Protein 5X5V (pdb70)

B-factor: mean 24.98, std 11.86, range [9.06, 90.24]

Nearest PDB structures (foldseek):
  5x5v-assembly1_A  TM=1.004E+00  e=3.092E-53  Suid alphaherpesvirus 1
  6ls9-assembly2_B  TM=9.354E-01  e=8.761E-29  bovine alphaherpesvirus 1
  6ls9-assembly1_A  TM=9.301E-01  e=1.111E-28  bovine alphaherpesvirus 1
  6ls9-assembly3_C  TM=9.278E-01  e=1.268E-27  bovine alphaherpesvirus 1
  6lsa-assembly2_C  TM=9.211E-01  e=4.415E-27  bovine alphaherpesvirus 1

Secondary structure (DSSP, 8-state):
--PPPPP---EEES-SS-SBPPPS-SS--EEEEPPPPSSTTSEEEE-----THHHHHHHHHTT-S-EEEEEEEEEEETTEEEEEEEEEEEEE-TTSSTT-EEEEEPPEE-HHHHTTEEE-TTSSSEEEES--GGG-EEEEEEEEETTEEEEEEEEE---TT---TT---HHHHHHTT--EE-HHHHHH--BHHHH-EE---HHHHHHHHHHHHHHTT----S--PPPBSSPSS---

Structure (mmCIF, N/CA/C/O backbone):
data_5X5V
#
_entry.id   5X5V
#
_cell.length_a   79.398
_cell.length_b   60.975
_cell.length_c   60.681
_cell.angle_alpha   90.00
_cell.angle_beta   111.22
_cell.angle_gamma   90.00
#
_symmetry.space_group_name_H-M   'C 1 2 1'
#
loop_
_entity.id
_entity.type
_entity.pdbx_description
1 polymer GD
2 water water
#
loop_
_atom_site.group_PDB
_atom_site.id
_atom_site.type_symbol
_atom_site.label_atom_id
_atom_site.label_alt_id
_atom_site.label_comp_id
_atom_site.label_asym_id
_atom_site.label_entity_id
_atom_site.label_seq_id
_atom_site.pdbx_PDB_ins_code
_atom_site.Cartn_x
_atom_site.Cartn_y
_atom_site.Cartn_z
_atom_site.occupancy
_atom_site.B_iso_or_equiv
_atom_site.auth_seq_id
_atom_site.auth_comp_id
_atom_site.auth_asym_id
_atom_site.auth_atom_id
_atom_site.pdbx_PDB_model_num
ATOM 1 N N . PRO A 1 26 ? 6.281 -47.192 82.158 1.00 56.74 26 PRO A N 1
ATOM 2 C CA . PRO A 1 26 ? 5.668 -48.503 82.385 1.00 52.85 26 PRO A CA 1
ATOM 3 C C . PRO A 1 26 ? 4.551 -48.417 83.414 1.00 51.41 26 PRO A C 1
ATOM 4 O O . PRO A 1 26 ? 4.252 -47.324 83.897 1.00 49.83 26 PRO A O 1
ATOM 8 N N . THR A 1 27 ? 3.946 -49.554 83.744 1.00 51.37 27 THR A N 1
ATOM 9 C CA . THR A 1 27 ? 2.888 -49.583 84.745 1.00 51.21 27 THR A CA 1
ATOM 10 C C . THR A 1 27 ? 3.103 -50.734 85.725 1.00 50.80 27 THR A C 1
ATOM 11 O O . THR A 1 27 ? 3.719 -51.745 85.384 1.00 49.04 27 THR A O 1
ATOM 15 N N . PHE A 1 28 ? 2.624 -50.562 86.952 1.00 47.99 28 PHE A N 1
ATOM 16 C CA . PHE A 1 28 ? 2.626 -51.650 87.923 1.00 47.50 28 PHE A CA 1
ATOM 17 C C . PHE A 1 28 ? 1.562 -52.674 87.539 1.00 48.05 28 PHE A C 1
ATOM 18 O O . PHE A 1 28 ? 0.594 -52.340 86.855 1.00 43.18 28 PHE A O 1
ATOM 26 N N . PRO A 1 29 ? 1.744 -53.933 87.964 1.00 53.07 29 PRO A N 1
ATOM 27 C CA . PRO A 1 29 ? 0.704 -54.936 87.717 1.00 48.59 29 PRO A CA 1
ATOM 28 C C . PRO A 1 29 ? -0.584 -54.607 88.465 1.00 45.00 29 PRO A C 1
ATOM 29 O O . PRO A 1 29 ? -0.521 -54.171 89.614 1.00 47.21 29 PRO A O 1
ATOM 33 N N . PRO A 1 30 ? -1.741 -54.817 87.818 1.00 39.25 30 PRO A N 1
ATOM 34 C CA . PRO A 1 30 ? -3.049 -54.538 88.419 1.00 38.50 30 PRO A CA 1
ATOM 35 C C . PRO A 1 30 ? -3.330 -55.464 89.601 1.00 41.56 30 PRO A C 1
ATOM 36 O O . PRO A 1 30 ? -2.666 -56.498 89.729 1.00 39.52 30 PRO A O 1
ATOM 40 N N . PRO A 1 31 ? -4.293 -55.096 90.462 1.00 32.65 31 PRO A N 1
ATOM 41 C CA . PRO A 1 31 ? -4.633 -55.915 91.630 1.00 29.87 31 PRO A CA 1
ATOM 42 C C . PRO A 1 31 ? -5.194 -57.288 91.268 1.00 29.90 31 PRO A C 1
ATOM 43 O O . PRO A 1 31 ? -5.948 -57.435 90.305 1.00 30.55 31 PRO A O 1
ATOM 47 N N . ALA A 1 32 ? -4.810 -58.288 92.052 1.00 23.90 32 ALA A N 1
ATOM 48 C CA . ALA A 1 32 ? -5.295 -59.646 91.871 1.00 21.05 32 ALA A CA 1
ATOM 49 C C . ALA A 1 32 ? -6.732 -59.778 92.349 1.00 25.56 32 ALA A C 1
ATOM 50 O O . ALA A 1 32 ? -7.195 -58.994 93.166 1.00 24.82 32 ALA A O 1
ATOM 52 N N . TYR A 1 33 ? -7.425 -60.786 91.834 1.00 26.93 33 TYR A N 1
ATOM 53 C CA . TYR A 1 33 ? -8.780 -61.110 92.256 1.00 24.77 33 TYR A CA 1
ATOM 54 C C . TYR A 1 33 ? -8.858 -62.622 92.351 1.00 23.18 33 TYR A C 1
ATOM 55 O O . TYR A 1 33 ? -8.237 -63.318 91.554 1.00 24.08 33 TYR A O 1
ATOM 64 N N . PRO A 1 34 ? -9.575 -63.141 93.353 1.00 24.98 34 PRO A N 1
ATOM 65 C CA . PRO A 1 34 ? -9.647 -64.597 93.482 1.00 23.90 34 PRO A CA 1
ATOM 66 C C . PRO A 1 34 ? -10.444 -65.226 92.336 1.00 23.00 34 PRO A C 1
ATOM 67 O O . PRO A 1 34 ? -11.424 -64.652 91.852 1.00 23.40 34 PRO A O 1
ATOM 71 N N . TYR A 1 35 ? -9.995 -66.385 91.874 1.00 19.24 35 TYR A N 1
ATOM 72 C CA . TYR A 1 35 ? -10.798 -67.184 90.959 1.00 17.19 35 TYR A CA 1
ATOM 73 C C . TYR A 1 35 ? -10.581 -68.663 91.222 1.00 16.24 35 TYR A C 1
ATOM 74 O O . TYR A 1 35 ? -9.589 -69.072 91.831 1.00 18.19 35 TYR A O 1
ATOM 83 N N . THR A 1 36 ? -11.532 -69.460 90.743 1.00 16.19 36 THR A N 1
ATOM 84 C CA . THR A 1 36 ? -11.439 -70.908 90.797 1.00 16.52 36 THR A CA 1
ATOM 85 C C . THR A 1 36 ? -10.934 -71.436 89.467 1.00 14.79 36 THR A C 1
ATOM 86 O O . THR A 1 36 ? -11.545 -71.180 88.420 1.00 15.80 36 THR A O 1
ATOM 90 N N . GLU A 1 37 ? -9.815 -72.151 89.506 1.00 15.12 37 GLU A N 1
ATOM 91 C CA . GLU A 1 37 ? -9.239 -72.765 88.314 1.00 15.57 37 GLU A CA 1
ATOM 92 C C . GLU A 1 37 ? -9.637 -74.230 88.256 1.00 16.16 37 GLU A C 1
ATOM 93 O O . GLU A 1 37 ? -9.507 -74.958 89.238 1.00 18.56 37 GLU A O 1
ATOM 99 N N . SER A 1 38 ? -10.117 -74.667 87.100 1.00 14.69 38 SER A N 1
ATOM 100 C CA . SER A 1 38 ? -10.499 -76.062 86.916 1.00 16.40 38 SER A CA 1
ATOM 101 C C . SER A 1 38 ? -9.876 -76.580 85.633 1.00 16.67 38 SER A C 1
ATOM 102 O O . SER A 1 38 ? -9.356 -75.799 84.843 1.00 14.77 38 SER A O 1
ATOM 105 N N . TRP A 1 39 ? -9.933 -77.890 85.410 1.00 15.17 39 TRP A N 1
ATOM 106 C CA . TRP A 1 39 ? -9.504 -78.437 84.126 1.00 15.02 39 TRP A CA 1
ATOM 107 C C . TRP A 1 39 ? -10.528 -78.128 83.053 1.00 16.01 39 TRP A C 1
ATOM 108 O O . TRP A 1 39 ? -10.179 -77.855 81.898 1.00 18.10 39 TRP A O 1
ATOM 119 N N . GLN A 1 40 ? -11.805 -78.202 83.419 1.00 17.98 40 GLN A N 1
ATOM 120 C CA . GLN A 1 40 ? -12.877 -77.971 82.453 1.00 14.98 40 GLN A CA 1
ATOM 121 C C . GLN A 1 40 ? -14.042 -77.230 83.090 1.00 15.37 40 GLN A C 1
ATOM 122 O O . GLN A 1 40 ? -14.220 -77.196 84.317 1.00 18.35 40 GLN A O 1
ATOM 128 N N . LEU A 1 41 ? -14.851 -76.629 82.230 1.00 16.34 41 LEU A N 1
ATOM 129 C CA . LEU A 1 41 ? -16.103 -76.029 82.656 1.00 17.59 41 LEU A CA 1
ATOM 130 C C . LEU A 1 41 ? -17.231 -76.708 81.867 1.00 22.23 41 LEU A C 1
ATOM 131 O O . LEU A 1 41 ? -17.437 -77.911 82.020 1.00 24.24 41 LEU A O 1
ATOM 136 N N . THR A 1 42 ? -17.936 -75.986 81.004 1.00 17.21 42 THR A N 1
ATOM 137 C CA . THR A 1 42 ? -19.087 -76.606 80.346 1.00 20.93 42 THR A CA 1
ATOM 138 C C . THR A 1 42 ? -18.718 -77.404 79.094 1.00 21.29 42 THR A C 1
ATOM 139 O O . THR A 1 42 ? -19.424 -78.353 78.742 1.00 24.36 42 THR A O 1
ATOM 143 N N . LEU A 1 43 ? -17.629 -77.041 78.419 1.00 18.75 43 LEU A N 1
ATOM 144 C CA . LEU A 1 43 ? -17.275 -77.719 77.172 1.00 18.75 43 LEU A CA 1
ATOM 145 C C . LEU A 1 43 ? -16.227 -78.810 77.380 1.00 21.57 43 LEU A C 1
ATOM 146 O O . LEU A 1 43 ? -15.189 -78.572 77.999 1.00 21.18 43 LEU A O 1
ATOM 151 N N . THR A 1 44 ? -16.503 -80.002 76.850 1.00 18.88 44 THR A N 1
ATOM 152 C CA . THR A 1 44 ? -15.533 -81.095 76.875 1.00 19.39 44 THR A CA 1
ATOM 153 C C . THR A 1 44 ? -14.982 -81.347 75.477 1.00 18.41 44 THR A C 1
ATOM 154 O O . THR A 1 44 ? -14.022 -82.091 75.310 1.00 19.73 44 THR A O 1
ATOM 158 N N . THR A 1 45 ? -15.592 -80.725 74.474 1.00 18.67 45 THR A N 1
ATOM 159 C CA . THR A 1 45 ? -15.138 -80.890 73.100 1.00 19.56 45 THR A CA 1
ATOM 160 C C . THR A 1 45 ? -14.771 -79.534 72.500 1.00 18.73 45 THR A C 1
ATOM 161 O O . THR A 1 45 ? -15.309 -78.500 72.900 1.00 19.81 45 THR A O 1
ATOM 165 N N . VAL A 1 46 ? -13.835 -79.537 71.557 1.00 18.60 46 VAL A N 1
ATOM 166 C CA . VAL A 1 46 ? -13.361 -78.289 70.977 1.00 20.21 46 VAL A CA 1
ATOM 167 C C . VAL A 1 46 ? -14.406 -77.721 70.024 1.00 19.18 46 VAL A C 1
ATOM 168 O O . VAL A 1 46 ? -14.865 -78.425 69.123 1.00 19.00 46 VAL A O 1
ATOM 172 N N . PRO A 1 47 ? -14.787 -76.446 70.205 1.00 17.74 47 PRO A N 1
ATOM 173 C CA . PRO A 1 47 ? -15.751 -75.817 69.291 1.00 18.84 47 PRO A CA 1
ATOM 174 C C . PRO A 1 47 ? -15.258 -75.813 67.849 1.00 20.30 47 PRO A C 1
ATOM 175 O O . PRO A 1 47 ? -14.059 -75.647 67.605 1.00 20.22 47 PRO A O 1
ATOM 179 N N . SER A 1 48 ? -16.165 -75.987 66.894 1.00 19.85 48 SER A N 1
ATOM 180 C CA . SER A 1 48 ? -15.761 -75.945 65.500 1.00 18.53 48 SER A CA 1
ATOM 181 C C . SER A 1 48 ? -15.285 -74.548 65.099 1.00 18.11 48 SER A C 1
ATOM 182 O O . SER A 1 48 ? -15.918 -73.549 65.459 1.00 20.44 48 SER A O 1
ATOM 185 N N . PRO A 1 49 ? -14.168 -74.469 64.360 1.00 18.71 49 PRO A N 1
ATOM 186 C CA . PRO A 1 49 ? -13.691 -73.193 63.824 1.00 18.82 49 PRO A CA 1
ATOM 187 C C . PRO A 1 49 ? -14.381 -72.842 62.506 1.00 19.59 49 PRO A C 1
ATOM 188 O O . PRO A 1 49 ? -14.102 -71.804 61.911 1.00 21.28 49 PRO A O 1
ATOM 192 N N . PHE A 1 50 ? -15.278 -73.715 62.061 1.00 22.62 50 PHE A N 1
ATOM 193 C CA . PHE A 1 50 ? -15.912 -73.547 60.756 1.00 24.00 50 PHE A CA 1
ATOM 194 C C . PHE A 1 50 ? -17.377 -73.132 60.877 1.00 29.87 50 PHE A C 1
ATOM 195 O O . PHE A 1 50 ? -18.209 -73.519 60.061 1.00 35.34 50 PHE A O 1
ATOM 203 N N . VAL A 1 51 ? -17.682 -72.330 61.889 1.00 30.77 51 VAL A N 1
ATOM 204 C CA . VAL A 1 51 ? -19.064 -71.984 62.201 1.00 32.02 51 VAL A CA 1
ATOM 205 C C . VAL A 1 51 ? -19.519 -70.739 61.427 1.00 36.38 51 VAL A C 1
ATOM 206 O O . VAL A 1 51 ? -20.714 -70.449 61.346 1.00 44.11 51 VAL A O 1
ATOM 210 N N . GLY A 1 52 ? -18.569 -70.021 60.835 1.00 28.60 52 GLY A N 1
ATOM 211 C CA . GLY A 1 52 ? -18.883 -68.847 60.037 1.00 29.92 52 GLY A CA 1
ATOM 212 C C . GLY A 1 52 ? -17.707 -68.325 59.231 1.00 30.55 52 GLY A C 1
ATOM 213 O O . GLY A 1 52 ? -16.642 -68.944 59.211 1.00 32.83 52 GLY A O 1
ATOM 214 N N . PRO A 1 53 ? -17.892 -67.177 58.559 1.00 32.12 53 PRO A N 1
ATOM 215 C CA . PRO A 1 53 ? -16.805 -66.535 57.814 1.00 31.84 53 PRO A CA 1
ATOM 216 C C . PRO A 1 53 ? -15.808 -65.864 58.750 1.00 27.29 53 PRO A C 1
ATOM 217 O O . PRO A 1 53 ? -16.157 -65.535 59.886 1.00 28.53 53 PRO A O 1
ATOM 221 N N . ALA A 1 54 ? -14.585 -65.663 58.275 1.00 27.80 54 ALA A N 1
ATOM 222 C CA . ALA A 1 54 ? -13.545 -65.050 59.090 1.00 24.56 54 ALA A CA 1
ATOM 223 C C . ALA A 1 54 ? -12.848 -63.928 58.334 1.00 27.93 54 ALA A C 1
ATOM 224 O O . ALA A 1 54 ? -12.373 -64.132 57.213 1.00 27.17 54 ALA A O 1
ATOM 226 N N . ASP A 1 55 ? -12.802 -62.746 58.943 1.00 24.72 55 ASP A N 1
ATOM 227 C CA . ASP A 1 55 ? -12.045 -61.629 58.390 1.00 24.67 55 ASP A CA 1
ATOM 228 C C . ASP A 1 55 ? -10.570 -61.995 58.407 1.00 21.20 55 ASP A C 1
ATOM 229 O O . ASP A 1 55 ? -10.115 -62.683 59.321 1.00 20.44 55 ASP A O 1
ATOM 234 N N . VAL A 1 56 ? -9.827 -61.533 57.410 1.00 21.74 56 VAL A N 1
ATOM 235 C CA . VAL A 1 56 ? -8.433 -61.927 57.239 1.00 19.32 56 VAL A CA 1
ATOM 236 C C . VAL A 1 56 ? -7.467 -60.793 57.560 1.00 22.08 56 VAL A C 1
ATOM 237 O O . VAL A 1 56 ? -7.615 -59.680 57.059 1.00 23.29 56 VAL A O 1
ATOM 241 N N . TYR A 1 57 ? -6.481 -61.083 58.406 1.00 18.35 57 TYR A N 1
ATOM 242 C CA . TYR A 1 57 ? -5.418 -60.137 58.711 1.00 17.90 57 TYR A CA 1
ATOM 243 C C . TYR A 1 57 ? -4.066 -60.778 58.464 1.00 16.97 57 TYR A C 1
ATOM 244 O O . TYR A 1 57 ? -3.943 -61.997 58.446 1.00 18.63 57 TYR A O 1
ATOM 253 N N . HIS A 1 58 ? -3.063 -59.935 58.259 1.00 16.13 58 HIS A N 1
ATOM 254 C CA . HIS A 1 58 ? -1.703 -60.377 57.999 1.00 16.65 58 HIS A CA 1
ATOM 255 C C . HIS A 1 58 ? -0.787 -59.925 59.104 1.00 16.02 58 HIS A C 1
ATOM 256 O O . HIS A 1 58 ? -0.743 -58.742 59.424 1.00 16.82 58 HIS A O 1
ATOM 263 N N . THR A 1 59 ? -0.071 -60.863 59.722 1.00 17.65 59 THR A N 1
ATOM 264 C CA . THR A 1 59 ? 0.866 -60.473 60.766 1.00 17.53 59 THR A CA 1
ATOM 265 C C . THR A 1 59 ? 2.002 -59.658 60.163 1.00 16.44 59 THR A C 1
ATOM 266 O O . THR A 1 59 ? 2.426 -59.903 59.029 1.00 19.51 59 THR A O 1
ATOM 270 N N . ARG A 1 60 ? 2.492 -58.681 60.913 1.00 17.95 60 ARG A N 1
ATOM 271 C CA . ARG A 1 60 ? 3.539 -57.814 60.392 1.00 20.17 60 ARG A CA 1
ATOM 272 C C . ARG A 1 60 ? 4.839 -58.587 60.237 1.00 24.23 60 ARG A C 1
ATOM 273 O O . ARG A 1 60 ? 5.163 -59.426 61.072 1.00 20.70 60 ARG A O 1
ATOM 281 N N . PRO A 1 61 ? 5.576 -58.337 59.141 1.00 18.43 61 PRO A N 1
ATOM 282 C CA . PRO A 1 61 ? 6.833 -59.063 58.932 1.00 22.18 61 PRO A CA 1
ATOM 283 C C . PRO A 1 61 ? 7.823 -58.808 60.055 1.00 22.51 61 PRO A C 1
ATOM 284 O O . PRO A 1 61 ? 7.778 -57.758 60.695 1.00 23.10 61 PRO A O 1
ATOM 288 N N . LEU A 1 62 ? 8.700 -59.772 60.294 1.00 23.24 62 LEU A N 1
ATOM 289 C CA . LEU A 1 62 ? 9.727 -59.626 61.307 1.00 28.84 62 LEU A CA 1
ATOM 290 C C . LEU A 1 62 ? 10.845 -58.729 60.804 1.00 29.58 62 LEU A C 1
ATOM 291 O O . LEU A 1 62 ? 11.211 -58.791 59.628 1.00 31.05 62 LEU A O 1
ATOM 296 N N . GLU A 1 63 ? 11.381 -57.905 61.698 1.00 33.08 63 GLU A N 1
ATOM 297 C CA . GLU A 1 63 ? 12.534 -57.068 61.390 1.00 35.57 63 GLU A CA 1
ATOM 298 C C . GLU A 1 63 ? 13.785 -57.945 61.280 1.00 39.15 63 GLU A C 1
ATOM 299 O O . GLU A 1 63 ? 14.727 -57.611 60.562 1.00 37.23 63 GLU A O 1
ATOM 305 N N . ASP A 1 64 ? 13.775 -59.067 62.002 1.00 27.33 64 ASP A N 1
ATOM 306 C CA . ASP A 1 64 ? 14.813 -60.090 61.915 1.00 28.26 64 ASP A CA 1
ATOM 307 C C . ASP A 1 64 ? 14.192 -61.426 62.344 1.00 23.86 64 ASP A C 1
ATOM 308 O O . ASP A 1 64 ? 13.193 -61.426 63.058 1.00 20.22 64 ASP A O 1
ATOM 313 N N . PRO A 1 65 ? 14.761 -62.561 61.902 1.00 22.12 65 PRO A N 1
ATOM 314 C CA . PRO A 1 65 ? 14.134 -63.883 62.076 1.00 21.68 65 PRO A CA 1
ATOM 315 C C . PRO A 1 65 ? 13.883 -64.255 63.540 1.00 18.12 65 PRO A C 1
ATOM 316 O O . PRO A 1 65 ? 12.988 -65.040 63.832 1.00 19.53 65 PRO A O 1
ATOM 320 N N . CYS A 1 66 ? 14.668 -63.697 64.444 1.00 20.43 66 CYS A N 1
ATOM 321 C CA . CYS A 1 66 ? 14.537 -64.087 65.848 1.00 15.94 66 CYS A CA 1
ATOM 322 C C . CYS A 1 66 ? 13.607 -63.157 66.600 1.00 21.05 66 CYS A C 1
ATOM 323 O O . CYS A 1 66 ? 13.541 -63.201 67.820 1.00 17.35 66 CYS A O 1
ATOM 326 N N . GLY A 1 67 ? 12.862 -62.341 65.864 1.00 17.69 67 GLY A N 1
ATOM 327 C CA . GLY A 1 67 ? 11.873 -61.463 66.460 1.00 16.47 67 GLY A CA 1
ATOM 328 C C . GLY A 1 67 ? 10.602 -62.203 66.835 1.00 17.86 67 GLY A C 1
ATOM 329 O O . GLY A 1 67 ? 10.551 -63.434 66.816 1.00 16.27 67 GLY A O 1
ATOM 330 N N . VAL A 1 68 ? 9.562 -61.437 67.151 1.00 16.87 68 VAL A N 1
ATOM 331 C CA . VAL A 1 68 ? 8.304 -61.991 67.634 1.00 16.39 68 VAL A CA 1
ATOM 332 C C . VAL A 1 68 ? 7.146 -61.669 66.689 1.00 15.76 68 VAL A C 1
ATOM 333 O O . VAL A 1 68 ? 6.906 -60.500 66.366 1.00 19.02 68 VAL A O 1
ATOM 337 N N . VAL A 1 69 ? 6.433 -62.703 66.253 1.00 13.00 69 VAL A N 1
ATOM 338 C CA . VAL A 1 69 ? 5.261 -62.507 65.397 1.00 12.40 69 VAL A CA 1
ATOM 339 C C . VAL A 1 69 ? 4.046 -62.241 66.276 1.00 15.51 69 VAL A C 1
ATOM 340 O O . VAL A 1 69 ? 3.779 -62.997 67.216 1.00 14.50 69 VAL A O 1
ATOM 344 N N . ALA A 1 70 ? 3.309 -61.178 65.983 1.00 16.69 70 ALA A N 1
ATOM 345 C CA . ALA A 1 70 ? 2.156 -60.805 66.801 1.00 14.51 70 ALA A CA 1
ATOM 346 C C . ALA A 1 70 ? 0.831 -61.097 66.091 1.00 13.93 70 ALA A C 1
ATOM 347 O O . ALA A 1 70 ? 0.442 -60.420 65.132 1.00 14.74 70 ALA A O 1
ATOM 349 N N . LEU A 1 71 ? 0.135 -62.119 66.566 1.00 14.19 71 LEU A N 1
ATOM 350 C CA . LEU A 1 71 ? -1.176 -62.465 66.053 1.00 13.30 71 LEU A CA 1
ATOM 351 C C . LEU A 1 71 ? -2.189 -61.695 66.895 1.00 14.90 71 LEU A C 1
ATOM 352 O O . LEU A 1 71 ? -2.806 -62.232 67.825 1.00 14.49 71 LEU A O 1
ATOM 357 N N . ILE A 1 72 ? -2.320 -60.419 66.553 1.00 13.24 72 ILE A N 1
ATOM 358 C CA . ILE A 1 72 ? -3.097 -59.441 67.302 1.00 13.95 72 ILE A CA 1
ATOM 359 C C . ILE A 1 72 ? -4.037 -58.683 66.376 1.00 18.09 72 ILE A C 1
ATOM 360 O O . ILE A 1 72 ? -3.619 -58.147 65.339 1.00 17.11 72 ILE A O 1
ATOM 365 N N . SER A 1 73 ? -5.308 -58.658 66.742 1.00 14.51 73 SER A N 1
ATOM 366 C CA . SER A 1 73 ? -6.306 -57.844 66.062 1.00 15.31 73 SER A CA 1
ATOM 367 C C . SER A 1 73 ? -7.533 -57.778 66.953 1.00 17.83 73 SER A C 1
ATOM 368 O O . SER A 1 73 ? -8.033 -58.808 67.410 1.00 16.08 73 SER A O 1
ATOM 371 N N . ASP A 1 74 ? -8.015 -56.567 67.210 1.00 21.67 74 ASP A N 1
ATOM 372 C CA . ASP A 1 74 ? -9.136 -56.357 68.131 1.00 20.40 74 ASP A CA 1
ATOM 373 C C . ASP A 1 74 ? -10.370 -57.119 67.649 1.00 19.36 74 ASP A C 1
ATOM 374 O O . ASP A 1 74 ? -10.862 -56.874 66.552 1.00 22.47 74 ASP A O 1
ATOM 379 N N . PRO A 1 75 ? -10.865 -58.067 68.459 1.00 18.34 75 PRO A N 1
ATOM 380 C CA . PRO A 1 75 ? -12.040 -58.840 68.046 1.00 18.14 75 PRO A CA 1
ATOM 381 C C . PRO A 1 75 ? -13.339 -58.058 68.216 1.00 23.55 75 PRO A C 1
ATOM 382 O O . PRO A 1 75 ? -14.382 -58.521 67.750 1.00 23.58 75 PRO A O 1
ATOM 386 N N . GLN A 1 76 ? -13.252 -56.898 68.862 1.00 22.72 76 GLN A N 1
ATOM 387 C CA . GLN A 1 76 ? -14.413 -56.082 69.228 1.00 27.97 76 GLN A CA 1
ATOM 388 C C . GLN A 1 76 ? -15.394 -56.901 70.058 1.00 27.10 76 GLN A C 1
ATOM 389 O O . GLN A 1 76 ? -16.604 -56.910 69.823 1.00 30.08 76 GLN A O 1
ATOM 395 N N . VAL A 1 77 ? -14.840 -57.582 71.052 1.00 22.75 77 VAL A N 1
ATOM 396 C CA . VAL A 1 77 ? -15.617 -58.420 71.940 1.00 23.63 77 VAL A CA 1
ATOM 397 C C . VAL A 1 77 ? -16.319 -57.541 72.976 1.00 24.14 77 VAL A C 1
ATOM 398 O O . VAL A 1 77 ? -17.288 -57.965 73.613 1.00 22.81 77 VAL A O 1
ATOM 402 N N . ASP A 1 78 ? -15.843 -56.305 73.122 1.00 24.02 78 ASP A N 1
ATOM 403 C CA . ASP A 1 78 ? -16.448 -55.352 74.051 1.00 27.05 78 ASP A CA 1
ATOM 404 C C . ASP A 1 78 ? -17.938 -55.138 73.762 1.00 24.40 78 ASP A C 1
ATOM 405 O O . ASP A 1 78 ? -18.729 -54.918 74.680 1.00 27.91 78 ASP A O 1
ATOM 410 N N . ARG A 1 79 ? -18.304 -55.218 72.484 1.00 31.06 79 ARG A N 1
ATOM 411 C CA . ARG A 1 79 ? -19.698 -55.141 72.055 1.00 29.22 79 ARG A CA 1
ATOM 412 C C . ARG A 1 79 ? -20.572 -56.162 72.775 1.00 29.16 79 ARG A C 1
ATOM 413 O O . ARG A 1 79 ? -21.706 -55.866 73.158 1.00 27.92 79 ARG A O 1
ATOM 421 N N . LEU A 1 80 ? -20.041 -57.368 72.951 1.00 24.00 80 LEU A N 1
ATOM 422 C CA . LEU A 1 80 ? -20.804 -58.449 73.556 1.00 24.54 80 LEU A CA 1
ATOM 423 C C . LEU A 1 80 ? -20.913 -58.271 75.070 1.00 23.64 80 LEU A C 1
ATOM 424 O O . LEU A 1 80 ? -21.939 -58.607 75.666 1.00 24.10 80 LEU A O 1
ATOM 429 N N . LEU A 1 81 ? -19.859 -57.739 75.688 1.00 19.82 81 LEU A N 1
ATOM 430 C CA . LEU A 1 81 ? -19.900 -57.423 77.110 1.00 23.26 81 LEU A CA 1
ATOM 431 C C . LEU A 1 81 ? -20.911 -56.305 77.353 1.00 25.15 81 LEU A C 1
ATOM 432 O O . LEU A 1 81 ? -21.684 -56.364 78.305 1.00 24.11 81 LEU A O 1
ATOM 437 N N . ASN A 1 82 ? -20.920 -55.303 76.477 1.00 27.16 82 ASN A N 1
ATOM 438 C CA . ASN A 1 82 ? -21.881 -54.209 76.599 1.00 27.44 82 ASN A CA 1
ATOM 439 C C . ASN A 1 82 ? -23.325 -54.694 76.504 1.00 31.76 82 ASN A C 1
ATOM 440 O O . ASN A 1 82 ? -24.206 -54.163 77.183 1.00 29.92 82 ASN A O 1
ATOM 445 N N . GLU A 1 83 ? -23.565 -55.707 75.676 1.00 28.60 83 GLU A N 1
ATOM 446 C CA . GLU A 1 83 ? -24.907 -56.270 75.553 1.00 27.93 83 GLU A CA 1
ATOM 447 C C . GLU A 1 83 ? -25.359 -56.904 76.862 1.00 32.67 83 GLU A C 1
ATOM 448 O O . GLU A 1 83 ? -26.517 -56.770 77.258 1.00 33.32 83 GLU A O 1
ATOM 454 N N . ALA A 1 84 ? -24.442 -57.587 77.540 1.00 24.37 84 ALA A N 1
ATOM 455 C CA . ALA A 1 84 ? -24.747 -58.172 78.839 1.00 23.16 84 ALA A CA 1
ATOM 456 C C . ALA A 1 84 ? -25.165 -57.090 79.825 1.00 24.12 84 ALA A C 1
ATOM 457 O O . ALA A 1 84 ? -26.119 -57.264 80.583 1.00 26.44 84 ALA A O 1
ATOM 459 N N . VAL A 1 85 ? -24.435 -55.979 79.817 1.00 22.10 85 VAL A N 1
ATOM 460 C CA . VAL A 1 85 ? -24.755 -54.846 80.676 1.00 24.67 85 VAL A CA 1
ATOM 461 C C . VAL A 1 85 ? -26.111 -54.245 80.304 1.00 26.77 85 VAL A C 1
ATOM 462 O O . VAL A 1 85 ? -26.938 -53.968 81.179 1.00 27.94 85 VAL A O 1
ATOM 466 N N . ALA A 1 86 ? -26.339 -54.069 79.004 1.00 27.53 86 ALA A N 1
ATOM 467 C CA . ALA A 1 86 ? -27.582 -53.484 78.504 1.00 28.98 86 ALA A CA 1
ATOM 468 C C . ALA A 1 86 ? -28.804 -54.322 78.880 1.00 31.45 86 ALA A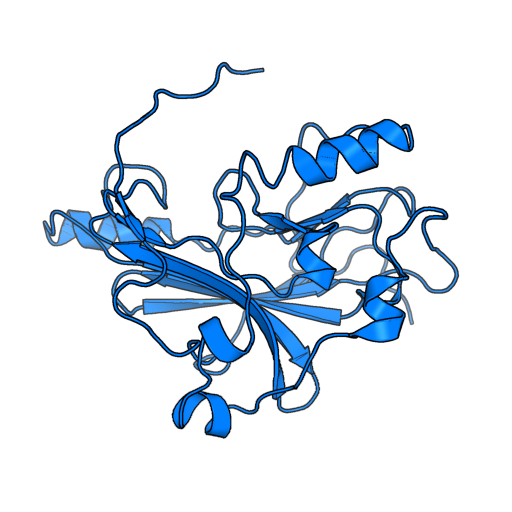 C 1
ATOM 469 O O . ALA A 1 86 ? -29.881 -53.780 79.132 1.00 35.27 86 ALA A O 1
ATOM 471 N N . HIS A 1 87 ? -28.641 -55.641 78.915 1.00 32.10 87 HIS A N 1
ATOM 472 C CA . HIS A 1 87 ? -29.734 -56.530 79.304 1.00 33.98 87 HIS A CA 1
ATOM 473 C C . HIS A 1 87 ? -29.690 -56.859 80.791 1.00 31.92 87 HIS A C 1
ATOM 474 O O . HIS A 1 87 ? -30.458 -57.694 81.275 1.00 31.29 87 HIS A O 1
ATOM 481 N N . ARG A 1 88 ? -28.781 -56.195 81.503 1.00 28.65 88 ARG A N 1
ATOM 482 C CA . ARG A 1 88 ? -28.652 -56.326 82.952 1.00 27.16 88 ARG A CA 1
ATOM 483 C C . ARG A 1 88 ? -28.393 -57.765 83.399 1.00 29.21 88 ARG A C 1
ATOM 484 O O . ARG A 1 88 ? -28.904 -58.213 84.421 1.00 29.42 88 ARG A O 1
ATOM 492 N N . ARG A 1 89 ? -27.587 -58.483 82.623 1.00 24.69 89 ARG A N 1
ATOM 493 C CA . ARG A 1 89 ? -27.109 -59.791 83.037 1.00 27.41 89 ARG A CA 1
ATOM 494 C C . ARG A 1 89 ? -25.840 -59.587 83.864 1.00 19.25 89 ARG A C 1
ATOM 495 O O . ARG A 1 89 ? -24.921 -58.895 83.434 1.00 24.32 89 ARG A O 1
ATOM 503 N N . PRO A 1 90 ? -25.804 -60.154 85.076 1.00 21.71 90 PRO A N 1
ATOM 504 C CA . PRO A 1 90 ? -24.694 -59.888 85.998 1.00 23.50 90 PRO A CA 1
ATOM 505 C C . PRO A 1 90 ? -23.377 -60.550 85.592 1.00 19.64 90 PRO A C 1
ATOM 506 O O . PRO A 1 90 ? -22.313 -60.079 85.999 1.00 22.68 90 PRO A O 1
ATOM 510 N N . THR A 1 91 ? -23.449 -61.625 84.813 1.00 20.72 91 THR A N 1
ATOM 511 C CA . THR A 1 91 ? -22.238 -62.295 84.349 1.00 17.73 91 THR A CA 1
ATOM 512 C C . THR A 1 91 ? -22.340 -62.635 82.871 1.00 22.94 91 THR A C 1
ATOM 513 O O . THR A 1 91 ? -23.425 -62.612 82.285 1.00 21.68 91 THR A O 1
ATOM 517 N N . TYR A 1 92 ? -21.197 -62.950 82.272 1.00 18.70 92 TYR A N 1
ATOM 518 C CA . TYR A 1 92 ? -21.176 -63.553 80.946 1.00 16.89 92 TYR A CA 1
ATOM 519 C C . TYR A 1 92 ? -20.286 -64.791 80.980 1.00 16.71 92 TYR A C 1
ATOM 520 O O . TYR A 1 92 ? -19.527 -65.001 81.934 1.00 18.14 92 TYR A O 1
ATOM 529 N N . ARG A 1 93 ? -20.411 -65.623 79.949 1.00 15.98 93 ARG A N 1
ATOM 530 C CA . ARG A 1 93 ? -19.581 -66.818 79.799 1.00 15.56 93 ARG A CA 1
ATOM 531 C C . ARG A 1 93 ? -18.791 -66.660 78.510 1.00 15.07 93 ARG A C 1
ATOM 532 O O . ARG A 1 93 ? -19.212 -65.918 77.618 1.00 14.49 93 ARG A O 1
ATOM 540 N N . ALA A 1 94 ? -17.656 -67.342 78.401 1.00 14.61 94 ALA A N 1
ATOM 541 C CA . ALA A 1 94 ? -16.826 -67.175 77.218 1.00 13.49 94 ALA A CA 1
ATOM 542 C C . ALA A 1 94 ? -15.862 -68.323 77.000 1.00 11.28 94 ALA A C 1
ATOM 543 O O . ALA A 1 94 ? -15.618 -69.146 77.880 1.00 13.04 94 ALA A O 1
ATOM 545 N N . HIS A 1 95 ? -15.314 -68.358 75.792 1.00 12.97 95 HIS A N 1
ATOM 546 C CA . HIS A 1 95 ? -14.191 -69.219 75.483 1.00 12.39 95 HIS A CA 1
ATOM 547 C C . HIS A 1 95 ? -13.397 -68.682 74.320 1.00 12.19 95 HIS A C 1
ATOM 548 O O . HIS A 1 95 ? -13.886 -67.874 73.534 1.00 12.59 95 HIS A O 1
ATOM 555 N N . VAL A 1 96 ? -12.134 -69.080 74.277 1.00 11.89 96 VAL A N 1
ATOM 556 C CA . VAL A 1 96 ? -11.245 -68.686 73.206 1.00 12.20 96 VAL A CA 1
ATOM 557 C C . VAL A 1 96 ? -10.541 -69.922 72.697 1.00 12.60 96 VAL A C 1
ATOM 558 O O . VAL A 1 96 ? -10.129 -70.771 73.481 1.00 12.07 96 VAL A O 1
ATOM 562 N N . ALA A 1 97 ? -10.453 -70.052 71.379 1.00 12.61 97 ALA A N 1
ATOM 563 C CA . ALA A 1 97 ? -9.721 -71.172 70.801 1.00 12.62 97 ALA A CA 1
ATOM 564 C C . ALA A 1 97 ? -8.913 -70.709 69.609 1.00 12.52 97 ALA A C 1
ATOM 565 O O . ALA A 1 97 ? -9.295 -69.768 68.926 1.00 12.79 97 ALA A O 1
ATOM 567 N N . TRP A 1 98 ? -7.778 -71.354 69.382 1.00 12.45 98 TRP A N 1
ATOM 568 C CA . TRP A 1 98 ? -6.985 -71.096 68.192 1.00 11.86 98 TRP A CA 1
ATOM 569 C C . TRP A 1 98 ? -6.744 -72.396 67.454 1.00 13.01 98 TRP A C 1
ATOM 570 O O . TRP A 1 98 ? -6.699 -73.463 68.058 1.00 13.51 98 TRP A O 1
ATOM 581 N N . TYR A 1 99 ? -6.580 -72.276 66.139 1.00 12.79 99 TYR A N 1
ATOM 582 C CA . TYR A 1 99 ? -6.443 -73.423 65.242 1.00 15.08 99 TYR A CA 1
ATOM 583 C C . TYR A 1 99 ? -5.469 -73.099 64.123 1.00 15.35 99 TYR A C 1
ATOM 584 O O . TYR A 1 99 ? -5.323 -71.941 63.740 1.00 14.69 99 TYR A O 1
ATOM 593 N N . ARG A 1 100 ? -4.822 -74.125 63.575 1.00 15.70 100 ARG A N 1
ATOM 594 C CA . ARG A 1 100 ? -4.109 -73.987 62.308 1.00 15.86 100 ARG A CA 1
ATOM 595 C C . ARG A 1 100 ? -5.015 -74.504 61.195 1.00 15.89 100 ARG A C 1
ATOM 596 O O . ARG A 1 100 ? -5.461 -75.645 61.243 1.00 18.29 100 ARG A O 1
ATOM 604 N N . ILE A 1 101 ? -5.302 -73.655 60.216 1.00 17.07 101 ILE A N 1
ATOM 605 C CA . ILE A 1 101 ? -6.207 -74.043 59.130 1.00 20.13 101 ILE A CA 1
ATOM 606 C C . ILE A 1 101 ? -5.455 -74.645 57.947 1.00 19.27 101 ILE A C 1
ATOM 607 O O . ILE A 1 101 ? -4.547 -74.030 57.389 1.00 20.90 101 ILE A O 1
ATOM 612 N N . ALA A 1 102 ? -5.837 -75.866 57.594 1.00 17.96 102 ALA A N 1
ATOM 613 C CA . ALA A 1 102 ? -5.275 -76.551 56.437 1.00 23.89 102 ALA A CA 1
ATOM 614 C C . ALA A 1 102 ? -6.375 -76.698 55.396 1.00 25.52 102 ALA A C 1
ATOM 615 O O . ALA A 1 102 ? -7.447 -76.112 55.539 1.00 28.92 102 ALA A O 1
ATOM 617 N N . ASP A 1 103 ? -6.124 -77.476 54.351 1.00 29.48 103 ASP A N 1
ATOM 618 C CA . ASP A 1 103 ? -7.147 -77.680 53.333 1.00 34.38 103 ASP A CA 1
ATOM 619 C C . ASP A 1 103 ? -8.256 -78.597 53.848 1.00 30.63 103 ASP A C 1
ATOM 620 O O . ASP A 1 103 ? -8.048 -79.798 54.032 1.00 37.63 103 ASP A O 1
ATOM 625 N N . GLY A 1 104 ? -9.426 -78.019 54.106 1.00 29.74 104 GLY A N 1
ATOM 626 C CA . GLY A 1 104 ? -10.586 -78.788 54.525 1.00 31.88 104 GLY A CA 1
ATOM 627 C C . GLY A 1 104 ? -10.617 -79.248 55.976 1.00 30.86 104 GLY A C 1
ATOM 628 O O . GLY A 1 104 ? -11.527 -79.973 56.385 1.00 29.98 104 GLY A O 1
ATOM 629 N N . CYS A 1 105 ? -9.636 -78.826 56.767 1.00 27.66 105 CYS A N 1
ATOM 630 C CA . CYS A 1 105 ? -9.548 -79.290 58.148 1.00 26.13 105 CYS A CA 1
ATOM 631 C C . CYS A 1 105 ? -8.709 -78.337 58.988 1.00 19.10 105 CYS A C 1
ATOM 632 O O . CYS A 1 105 ? -8.033 -77.467 58.448 1.00 21.67 105 CYS A O 1
ATOM 635 N N . ALA A 1 106 ? -8.760 -78.517 60.308 1.00 20.05 106 ALA A N 1
ATOM 636 C CA . ALA A 1 106 ? -8.001 -77.681 61.234 1.00 20.86 106 ALA A CA 1
ATOM 637 C C . ALA A 1 106 ? -7.203 -78.519 62.223 1.00 18.21 106 ALA A C 1
ATOM 638 O O . ALA A 1 106 ? -7.706 -79.506 62.756 1.00 20.48 106 ALA A O 1
ATOM 640 N N . HIS A 1 107 ? -5.954 -78.111 62.458 1.00 16.51 107 HIS A N 1
ATOM 641 C CA . HIS A 1 107 ? -5.172 -78.614 63.584 1.00 17.51 107 HIS A CA 1
ATOM 642 C C . HIS A 1 107 ? -5.555 -77.830 64.841 1.00 16.21 107 HIS A C 1
ATOM 643 O O . HIS A 1 107 ? -5.819 -76.629 64.773 1.00 15.68 107 HIS A O 1
ATOM 650 N N . LEU A 1 108 ? -5.581 -78.510 65.975 1.00 15.64 108 LEU A N 1
ATOM 651 C CA . LEU A 1 108 ? -5.821 -77.848 67.259 1.00 13.90 108 LEU A CA 1
ATOM 652 C C . LEU A 1 108 ? -4.598 -77.066 67.711 1.00 18.52 108 LEU A C 1
ATOM 653 O O . LEU A 1 108 ? -3.471 -77.405 67.354 1.00 17.59 108 LEU A O 1
ATOM 658 N N . LEU A 1 109 ? -4.815 -76.036 68.529 1.00 13.93 109 LEU A N 1
ATOM 659 C CA . LEU A 1 1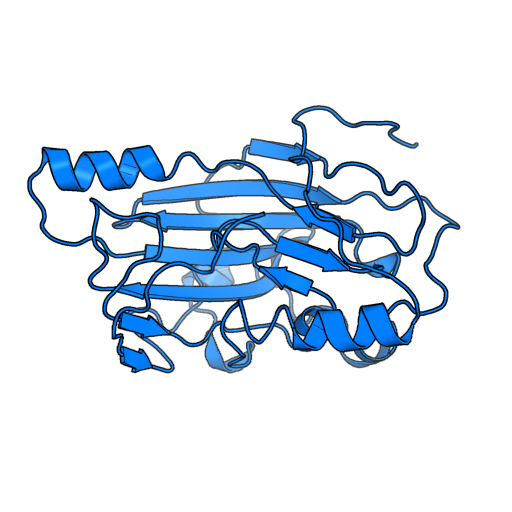09 ? -3.694 -75.249 69.047 1.00 12.28 109 LEU A CA 1
ATOM 660 C C . LEU A 1 109 ? -3.922 -74.790 70.492 1.00 12.53 109 LEU A C 1
ATOM 661 O O . LEU A 1 109 ? -3.055 -74.958 71.352 1.00 13.77 109 LEU A O 1
ATOM 666 N N . TYR A 1 110 ? -5.104 -74.245 70.761 1.00 12.40 110 TYR A N 1
ATOM 667 C CA . TYR A 1 110 ? -5.386 -73.636 72.060 1.00 11.23 110 TYR A CA 1
ATOM 668 C C . TYR A 1 110 ? -6.867 -73.650 72.355 1.00 13.43 110 TYR A C 1
ATOM 669 O O . TYR A 1 110 ? -7.691 -73.487 71.447 1.00 13.61 110 TYR A O 1
ATOM 678 N N . PHE A 1 111 ? -7.199 -73.839 73.628 1.00 12.01 111 PHE A N 1
ATOM 679 C CA . PHE A 1 111 ? -8.570 -73.723 74.088 1.00 11.49 111 PHE A CA 1
ATOM 680 C C . PHE A 1 111 ? -8.588 -73.297 75.551 1.00 12.21 111 PHE A C 1
ATOM 681 O O . PHE A 1 111 ? -7.846 -73.843 76.363 1.00 13.46 111 PHE A O 1
ATOM 689 N N . ILE A 1 112 ? -9.442 -72.338 75.891 1.00 11.63 112 ILE A N 1
ATOM 690 C CA . ILE A 1 112 ? -9.670 -71.986 77.291 1.00 11.28 112 ILE A CA 1
ATOM 691 C C . ILE A 1 112 ? -11.130 -71.586 77.448 1.00 11.99 112 ILE A C 1
ATOM 692 O O . ILE A 1 112 ? -11.736 -71.054 76.511 1.00 12.08 112 ILE A O 1
ATOM 697 N N . GLU A 1 113 ? -11.702 -71.859 78.621 1.00 11.59 113 GLU A N 1
ATOM 698 C CA . GLU A 1 113 ? -13.083 -71.474 78.893 1.00 11.10 113 GLU A CA 1
ATOM 699 C C . GLU A 1 113 ? -13.171 -70.628 80.161 1.00 12.11 113 GLU A C 1
ATOM 700 O O . GLU A 1 113 ? -12.376 -70.786 81.091 1.00 12.99 113 GLU A O 1
ATOM 706 N N . TYR A 1 114 ? -14.151 -69.727 80.157 1.00 13.73 114 TYR A N 1
ATOM 707 C CA . TYR A 1 114 ? -14.378 -68.774 81.233 1.00 14.84 114 TYR A CA 1
ATOM 708 C C . TYR A 1 114 ? -15.832 -68.847 81.685 1.00 16.29 114 TYR A C 1
ATOM 709 O O . TYR A 1 114 ? -16.729 -69.034 80.862 1.00 16.03 114 TYR A O 1
ATOM 718 N N . ALA A 1 115 ? -16.069 -68.668 82.984 1.00 12.49 115 ALA A N 1
ATOM 719 C CA . ALA A 1 115 ? -17.438 -68.560 83.487 1.00 15.51 115 ALA A CA 1
ATOM 720 C C . ALA A 1 115 ? -17.528 -67.535 84.613 1.00 13.52 115 ALA A C 1
ATOM 721 O O . ALA A 1 115 ? -16.527 -67.204 85.256 1.00 15.96 115 ALA A O 1
ATOM 723 N N . ASP A 1 116 ? -18.743 -67.034 84.829 1.00 16.24 116 ASP A N 1
ATOM 724 C CA . ASP A 1 116 ? -19.017 -66.038 85.864 1.00 17.36 116 ASP A CA 1
ATOM 725 C C . ASP A 1 116 ? -18.103 -64.831 85.684 1.00 16.86 116 ASP A C 1
ATOM 726 O O . ASP A 1 116 ? -17.448 -64.372 86.621 1.00 17.89 116 ASP A O 1
ATOM 731 N N . CYS A 1 117 ? -18.073 -64.333 84.456 1.00 17.87 117 CYS A N 1
ATOM 732 C CA . CYS A 1 117 ? -17.252 -63.189 84.088 1.00 16.98 117 CYS A CA 1
ATOM 733 C C . CYS A 1 117 ? -17.988 -61.875 84.297 1.00 19.25 117 CYS A C 1
ATOM 734 O O . CYS A 1 117 ? -19.202 -61.805 84.144 1.00 19.26 117 CYS A O 1
ATOM 737 N N . ASP A 1 118 ? -17.239 -60.826 84.602 1.00 16.69 118 ASP A N 1
ATOM 738 C CA . ASP A 1 118 ? -17.814 -59.534 84.940 1.00 19.41 118 ASP A CA 1
ATOM 739 C C . ASP A 1 118 ? -17.854 -58.622 83.706 1.00 18.20 118 ASP A C 1
ATOM 740 O O . ASP A 1 118 ? -16.814 -58.194 83.208 1.00 17.98 118 ASP A O 1
ATOM 745 N N . PRO A 1 119 ? -19.062 -58.324 83.200 1.00 18.29 119 PRO A N 1
ATOM 746 C CA . PRO A 1 119 ? -19.153 -57.532 81.968 1.00 18.08 119 PRO A CA 1
ATOM 747 C C . PRO A 1 119 ? -18.737 -56.069 82.147 1.00 18.39 119 PRO A C 1
ATOM 748 O O . PRO A 1 119 ? -18.678 -55.351 81.152 1.00 21.75 119 PRO A O 1
ATOM 752 N N . ARG A 1 120 ? -18.462 -55.639 83.378 1.00 16.12 120 ARG A N 1
ATOM 753 C CA . ARG A 1 120 ? -17.962 -54.284 83.606 1.00 19.97 120 ARG A CA 1
ATOM 754 C C . ARG A 1 120 ? -16.453 -54.256 83.841 1.00 23.36 120 ARG A C 1
ATOM 755 O O . ARG A 1 120 ? -15.890 -53.230 84.229 1.00 26.78 120 ARG A O 1
ATOM 763 N N . GLN A 1 121 ? -15.805 -55.388 83.594 1.00 21.81 121 GLN A N 1
ATOM 764 C CA . GLN A 1 121 ? -14.352 -55.483 83.675 1.00 19.42 121 GLN A CA 1
ATOM 765 C C . GLN A 1 121 ? -13.783 -55.862 82.311 1.00 19.42 121 GLN A C 1
ATOM 766 O O . GLN A 1 121 ? -14.532 -56.216 81.402 1.00 19.48 121 GLN A O 1
ATOM 772 N N . VAL A 1 122 ? -12.461 -55.784 82.168 1.00 22.90 122 VAL A N 1
ATOM 773 C CA . VAL A 1 122 ? -11.810 -56.226 80.930 1.00 20.79 122 VAL A CA 1
ATOM 774 C C . VAL A 1 122 ? -12.149 -57.688 80.661 1.00 16.75 122 VAL A C 1
ATOM 775 O O . VAL A 1 122 ? -12.422 -58.445 81.594 1.00 17.39 122 VAL A O 1
ATOM 779 N N . PHE A 1 123 ? -12.128 -58.081 79.391 1.00 17.65 123 PHE A N 1
ATOM 780 C CA . PHE A 1 123 ? -12.376 -59.475 79.030 1.00 14.68 123 PHE A CA 1
ATOM 781 C C . PHE A 1 123 ? -11.531 -60.428 79.866 1.00 16.04 123 PHE A C 1
ATOM 782 O O . PHE A 1 123 ? -10.333 -60.221 80.032 1.00 15.65 123 PHE A O 1
ATOM 790 N N . GLY A 1 124 ? -12.170 -61.462 80.399 1.00 15.51 124 GLY A N 1
ATOM 791 C CA . GLY A 1 124 ? -11.456 -62.531 81.065 1.00 16.01 124 GLY A CA 1
ATOM 792 C C . GLY A 1 124 ? -11.386 -62.390 82.568 1.00 18.71 124 GLY A C 1
ATOM 793 O O . GLY A 1 124 ? -10.812 -63.257 83.241 1.00 17.87 124 GLY A O 1
ATOM 794 N N . ARG A 1 125 ? -11.965 -61.315 83.104 1.00 16.22 125 ARG A N 1
ATOM 795 C CA . ARG A 1 125 ? -12.019 -61.144 84.555 1.00 18.44 125 ARG A CA 1
ATOM 796 C C . ARG A 1 125 ? -13.181 -61.970 85.098 1.00 18.46 125 ARG A C 1
ATOM 797 O O . ARG A 1 125 ? -14.313 -61.494 85.226 1.00 20.09 125 ARG A O 1
ATOM 805 N N . CYS A 1 126 ? -12.883 -63.224 85.405 1.00 16.76 126 CYS A N 1
ATOM 806 C CA . CYS A 1 126 ? -13.911 -64.220 85.658 1.00 16.53 126 CYS A CA 1
ATOM 807 C C . CYS A 1 126 ? -13.658 -64.970 86.963 1.00 18.50 126 CYS A C 1
ATOM 808 O O . CYS A 1 126 ? -12.512 -65.237 87.329 1.00 19.55 126 CYS A O 1
ATOM 811 N N . ARG A 1 127 ? -14.730 -65.336 87.651 1.00 16.74 127 ARG A N 1
ATOM 812 C CA . ARG A 1 127 ? -14.593 -66.075 88.898 1.00 19.18 127 ARG A CA 1
ATOM 813 C C . ARG A 1 127 ? -14.227 -67.541 88.664 1.00 14.34 127 ARG A C 1
ATOM 814 O O . ARG A 1 127 ? -13.747 -68.219 89.572 1.00 15.09 127 ARG A O 1
ATOM 822 N N . ARG A 1 128 ? -14.454 -68.030 87.448 1.00 14.63 128 ARG A N 1
ATOM 823 C CA . ARG A 1 128 ? -14.085 -69.388 87.085 1.00 15.50 128 ARG A CA 1
ATOM 824 C C . ARG A 1 128 ? -13.395 -69.407 85.728 1.00 12.05 128 ARG A C 1
ATOM 825 O O . ARG A 1 128 ? -13.841 -68.744 84.796 1.00 15.81 128 ARG A O 1
ATOM 833 N N . ARG A 1 129 ? -12.299 -70.150 85.624 1.00 12.45 129 ARG A N 1
ATOM 834 C CA . ARG A 1 129 ? -11.672 -70.359 84.321 1.00 13.88 129 ARG A CA 1
ATOM 835 C C . ARG A 1 129 ? -10.991 -71.704 84.306 1.00 15.02 129 ARG A C 1
ATOM 836 O O . ARG A 1 129 ? -10.711 -72.282 85.360 1.00 14.05 129 ARG A O 1
ATOM 844 N N . THR A 1 130 ? -10.732 -72.211 83.108 1.00 12.59 130 THR A N 1
ATOM 845 C CA . THR A 1 130 ? -9.958 -73.433 82.999 1.00 13.28 130 THR A CA 1
ATOM 846 C C . THR A 1 130 ? -8.477 -73.135 82.878 1.00 12.52 130 THR A C 1
ATOM 847 O O . THR A 1 130 ? -8.065 -71.997 82.633 1.00 12.85 130 THR A O 1
ATOM 851 N N . THR A 1 131 ? -7.669 -74.169 83.055 1.00 12.53 131 THR A N 1
ATOM 852 C CA . THR A 1 131 ? -6.295 -74.140 82.597 1.00 13.22 131 THR A CA 1
ATOM 853 C C . THR A 1 131 ? -6.327 -74.013 81.080 1.00 14.46 131 THR A C 1
ATOM 854 O O . THR A 1 131 ? -7.133 -74.681 80.436 1.00 17.37 131 THR A O 1
ATOM 858 N N . PRO A 1 132 ? -5.489 -73.144 80.496 1.00 11.24 132 PRO A N 1
ATOM 859 C CA . PRO A 1 132 ? -5.392 -73.157 79.032 1.00 13.12 132 PRO A CA 1
ATOM 860 C C . PRO A 1 132 ? -4.957 -74.530 78.549 1.00 14.80 132 PRO A C 1
ATOM 861 O O . PRO A 1 132 ? -4.104 -75.168 79.170 1.00 13.79 132 PRO A O 1
ATOM 865 N N . MET A 1 133 ? -5.558 -74.985 77.456 1.00 13.20 133 MET A N 1
ATOM 866 C CA . MET A 1 133 ? -5.211 -76.270 76.860 1.00 14.13 133 MET A CA 1
ATOM 867 C C . MET A 1 133 ? -4.425 -76.027 75.593 1.00 13.61 133 MET A C 1
ATOM 868 O O . MET A 1 133 ? -4.924 -75.370 74.696 1.00 14.45 133 MET A O 1
ATOM 873 N N . TRP A 1 134 ? -3.210 -76.555 75.532 1.00 12.67 134 TRP A N 1
ATOM 874 C CA . TRP A 1 134 ? -2.294 -76.28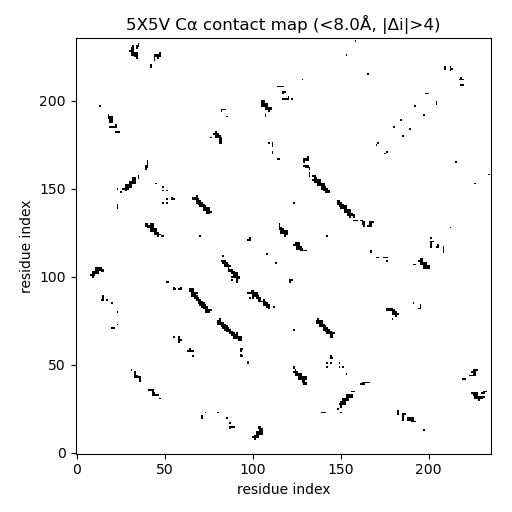6 74.429 1.00 12.88 134 TRP A CA 1
ATOM 875 C C . TRP A 1 134 ? -1.859 -77.511 73.637 1.00 15.09 134 TRP A C 1
ATOM 876 O O . TRP A 1 134 ? -1.782 -78.618 74.160 1.00 17.05 134 TRP A O 1
ATOM 887 N N . TRP A 1 135 ? -1.546 -77.283 72.371 1.00 13.31 135 TRP A N 1
ATOM 888 C CA . TRP A 1 135 ? -0.684 -78.201 71.638 1.00 14.85 135 TRP A CA 1
ATOM 889 C C . TRP A 1 135 ? 0.728 -77.931 72.140 1.00 14.18 135 TRP A C 1
ATOM 890 O O . TRP A 1 135 ? 1.316 -76.905 71.800 1.00 13.67 135 TRP A O 1
ATOM 901 N N . THR A 1 136 ? 1.255 -78.825 72.980 1.00 17.55 136 THR A N 1
ATOM 902 C CA . THR A 1 136 ? 2.484 -78.516 73.714 1.00 18.99 136 THR A CA 1
ATOM 903 C C . THR A 1 136 ? 3.702 -78.136 72.861 1.00 17.16 136 THR A C 1
ATOM 904 O O . THR A 1 136 ? 4.449 -77.244 73.258 1.00 17.65 136 THR A O 1
ATOM 908 N N . PRO A 1 137 ? 3.916 -78.780 71.688 1.00 15.76 137 PRO A N 1
ATOM 909 C CA . PRO A 1 137 ? 5.078 -78.322 70.919 1.00 16.41 137 PRO A CA 1
ATOM 910 C C . PRO A 1 137 ? 5.023 -76.831 70.592 1.00 16.55 137 PRO A C 1
ATOM 911 O O . PRO A 1 137 ? 6.057 -76.159 70.564 1.00 20.47 137 PRO A O 1
ATOM 915 N N . SER A 1 138 ? 3.822 -76.307 70.381 1.00 14.70 138 SER A N 1
ATOM 916 C CA . SER A 1 138 ? 3.685 -74.897 70.070 1.00 12.96 138 SER A CA 1
ATOM 917 C C . SER A 1 138 ? 3.839 -74.019 71.318 1.00 11.57 138 SER A C 1
ATOM 918 O O . SER A 1 138 ? 4.367 -72.907 71.235 1.00 13.32 138 SER A O 1
ATOM 921 N N . ALA A 1 139 ? 3.417 -74.531 72.471 1.00 13.45 139 ALA A N 1
ATOM 922 C CA . ALA A 1 139 ? 3.499 -73.767 73.721 1.00 12.75 139 ALA A CA 1
ATOM 923 C C . ALA A 1 139 ? 4.941 -73.465 74.123 1.00 13.39 139 ALA A C 1
ATOM 924 O O . ALA A 1 139 ? 5.183 -72.606 74.964 1.00 13.40 139 ALA A O 1
ATOM 926 N N . ASP A 1 140 ? 5.905 -74.155 73.516 1.00 12.10 140 ASP A N 1
ATOM 927 C CA . ASP A 1 140 ? 7.317 -73.900 73.796 1.00 11.76 140 ASP A CA 1
ATOM 928 C C . ASP A 1 140 ? 7.762 -72.489 73.391 1.00 12.76 140 ASP A C 1
ATOM 929 O O . ASP A 1 140 ? 8.719 -71.951 73.951 1.00 14.58 140 ASP A O 1
ATOM 934 N N . TYR A 1 141 ? 7.078 -71.887 72.421 1.00 11.97 141 TYR A N 1
ATOM 935 C CA . TYR A 1 141 ? 7.530 -70.606 71.875 1.00 11.75 141 TYR A CA 1
ATOM 936 C C . TYR A 1 141 ? 6.358 -69.692 71.520 1.00 11.73 141 TYR A C 1
ATOM 937 O O . TYR A 1 141 ? 6.561 -68.607 70.975 1.00 12.65 141 TYR A O 1
ATOM 946 N N . MET A 1 142 ? 5.137 -70.137 71.823 1.00 12.81 142 MET A N 1
ATOM 947 C CA . MET A 1 142 ? 3.925 -69.344 71.604 1.00 12.67 142 MET A CA 1
ATOM 948 C C . MET A 1 142 ? 3.185 -69.196 72.913 1.00 11.27 142 MET A C 1
ATOM 949 O O . MET A 1 142 ? 3.135 -70.133 73.698 1.00 12.79 142 MET A O 1
ATOM 954 N N . PHE A 1 143 ? 2.597 -68.030 73.146 1.00 11.95 143 PHE A N 1
ATOM 955 C CA . PHE A 1 143 ? 1.833 -67.806 74.373 1.00 10.96 143 PHE A CA 1
ATOM 956 C C . PHE A 1 143 ? 0.842 -66.671 74.139 1.00 10.49 143 PHE A C 1
ATOM 957 O O . PHE A 1 143 ? 0.999 -65.898 73.196 1.00 10.06 143 PHE A O 1
ATOM 965 N N . PRO A 1 144 ? -0.204 -66.574 74.963 1.00 10.53 144 PRO A N 1
ATOM 966 C CA . PRO A 1 144 ? -1.217 -65.543 74.717 1.00 11.26 144 PRO A CA 1
ATOM 967 C C . PRO A 1 144 ? -0.724 -64.150 75.080 1.00 11.29 144 PRO A C 1
ATOM 968 O O . PRO A 1 144 ? 0.192 -63.996 75.891 1.00 11.32 144 PRO A O 1
ATOM 972 N N . THR A 1 145 ? -1.322 -63.135 74.458 1.00 10.91 145 THR A N 1
ATOM 973 C CA . THR A 1 145 ? -1.070 -61.760 74.879 1.00 11.86 145 THR A CA 1
ATOM 974 C C . THR A 1 145 ? -1.660 -61.490 76.265 1.00 11.30 145 THR A C 1
ATOM 975 O O . THR A 1 145 ? -2.444 -62.285 76.785 1.00 11.46 145 THR A O 1
ATOM 979 N N . GLU A 1 146 ? -1.300 -60.350 76.843 1.00 13.11 146 GLU A N 1
ATOM 980 C CA . GLU A 1 146 ? -1.767 -59.995 78.179 1.00 14.24 146 GLU A CA 1
ATOM 981 C C . GLU A 1 146 ? -3.296 -59.962 78.255 1.00 13.29 146 GLU A C 1
ATOM 982 O O . GLU A 1 146 ? -3.880 -60.416 79.240 1.00 15.11 146 GLU A O 1
ATOM 988 N N . ASP A 1 147 ? -3.941 -59.446 77.209 1.00 13.51 147 ASP A N 1
ATOM 989 C CA . ASP A 1 147 ? -5.392 -59.362 77.224 1.00 12.87 147 ASP A CA 1
ATOM 990 C C . ASP A 1 147 ? -6.068 -60.698 76.897 1.00 13.75 147 ASP A C 1
ATOM 991 O O . ASP A 1 147 ? -7.276 -60.777 76.923 1.00 13.89 147 ASP A O 1
ATOM 996 N N . GLU A 1 148 ? -5.270 -61.733 76.632 1.00 13.26 148 GLU A N 1
ATOM 997 C CA . GLU A 1 148 ? -5.738 -63.103 76.370 1.00 13.26 148 GLU A CA 1
ATOM 998 C C . GLU A 1 148 ? -6.446 -63.266 75.021 1.00 12.97 148 GLU A C 1
ATOM 999 O O . GLU A 1 148 ? -7.008 -64.327 74.743 1.00 14.21 148 GLU A O 1
ATOM 1005 N N . LEU A 1 149 ? -6.434 -62.233 74.180 1.00 12.09 149 LEU A N 1
ATOM 1006 C CA . LEU A 1 149 ? -7.167 -62.325 72.910 1.00 14.50 149 LEU A CA 1
ATOM 1007 C C . LEU A 1 149 ? -6.254 -62.428 71.688 1.00 13.35 149 LEU A C 1
ATOM 1008 O O . LEU A 1 149 ? -6.736 -62.572 70.565 1.00 15.72 149 LEU A O 1
ATOM 1013 N N . GLY A 1 150 ? -4.944 -62.360 71.902 1.00 11.88 150 GLY A N 1
ATOM 1014 C CA . GLY A 1 150 ? -3.970 -62.515 70.827 1.00 12.69 150 GLY A CA 1
ATOM 1015 C C . GLY A 1 150 ? -2.987 -63.618 71.157 1.00 11.56 150 GLY A C 1
ATOM 1016 O O . GLY A 1 150 ? -3.022 -64.163 72.265 1.00 12.39 150 GLY A O 1
ATOM 1017 N N . LEU A 1 151 ? -2.122 -63.953 70.197 1.00 12.25 151 LEU A N 1
ATOM 1018 C CA . LEU A 1 151 ? -1.003 -64.852 70.448 1.00 12.34 151 LEU A CA 1
ATOM 1019 C C . LEU A 1 151 ? 0.289 -64.186 70.027 1.00 14.28 151 LEU A C 1
ATOM 1020 O O . LEU A 1 151 ? 0.318 -63.418 69.054 1.00 13.43 151 LEU A O 1
ATOM 1025 N N . LEU A 1 152 ? 1.361 -64.488 70.744 1.00 13.09 152 LEU A N 1
ATOM 1026 C CA . LEU A 1 152 ? 2.705 -64.118 70.335 1.00 12.99 152 LEU A CA 1
ATOM 1027 C C . LEU A 1 152 ? 3.462 -65.385 69.964 1.00 12.46 152 LEU A C 1
ATOM 1028 O O . LEU A 1 152 ? 3.363 -66.404 70.658 1.00 13.23 152 LEU A O 1
ATOM 1033 N N . MET A 1 153 ? 4.218 -65.311 68.873 1.00 12.04 153 MET A N 1
ATOM 1034 C CA . MET A 1 153 ? 4.971 -66.430 68.349 1.00 13.67 153 MET A CA 1
ATOM 1035 C C . MET A 1 153 ? 6.437 -66.025 68.269 1.00 14.48 153 MET A C 1
ATOM 1036 O O . MET A 1 153 ? 6.821 -65.204 67.430 1.00 13.82 153 MET A O 1
ATOM 1041 N N . VAL A 1 154 ? 7.248 -66.582 69.161 1.00 12.51 154 VAL A N 1
ATOM 1042 C CA . VAL A 1 154 ? 8.601 -66.097 69.393 1.00 12.54 154 VAL A CA 1
ATOM 1043 C C . VAL A 1 154 ? 9.646 -66.844 68.566 1.00 14.28 154 VAL A C 1
ATOM 1044 O O . VAL A 1 154 ? 9.727 -68.074 68.626 1.00 14.83 154 VAL A O 1
ATOM 1048 N N . ALA A 1 155 ? 10.431 -66.092 67.783 1.00 14.08 155 ALA A N 1
ATOM 1049 C CA . ALA A 1 155 ? 11.537 -66.654 66.989 1.00 14.87 155 ALA A CA 1
ATOM 1050 C C . ALA A 1 155 ? 11.142 -67.924 66.218 1.00 18.07 155 ALA A C 1
ATOM 1051 O O . ALA A 1 155 ? 11.792 -68.964 66.354 1.00 15.63 155 ALA A O 1
ATOM 1053 N N . PRO A 1 156 ? 10.075 -67.846 65.402 1.00 15.28 156 PRO A N 1
ATOM 1054 C CA . PRO A 1 156 ? 9.508 -69.064 64.815 1.00 15.98 156 PRO A CA 1
ATOM 1055 C C . PRO A 1 156 ? 10.362 -69.742 63.759 1.00 19.18 156 PRO A C 1
ATOM 1056 O O . PRO A 1 156 ? 10.989 -69.070 62.924 1.00 19.65 156 PRO A O 1
ATOM 1060 N N . GLY A 1 157 ? 10.355 -71.070 63.772 1.00 14.95 157 GLY A N 1
ATOM 1061 C CA . GLY A 1 157 ? 10.856 -71.805 62.620 1.00 17.47 157 GLY A CA 1
ATOM 1062 C C . GLY A 1 157 ? 9.939 -71.526 61.444 1.00 17.88 157 GLY A C 1
ATOM 1063 O O . GLY A 1 157 ? 8.776 -71.182 61.627 1.00 17.46 157 GLY A O 1
ATOM 1064 N N . ARG A 1 158 ? 10.446 -71.682 60.222 1.00 20.18 158 ARG A N 1
ATOM 1065 C CA . ARG A 1 158 ? 9.636 -71.391 59.043 1.00 24.81 158 ARG A CA 1
ATOM 1066 C C . ARG A 1 158 ? 8.413 -72.291 58.928 1.00 18.99 158 ARG A C 1
ATOM 1067 O O . ARG A 1 158 ? 7.418 -71.906 58.309 1.00 22.07 158 ARG A O 1
ATOM 1075 N N . PHE A 1 159 ? 8.474 -73.482 59.519 1.00 20.22 159 PHE A N 1
ATOM 1076 C CA . PHE A 1 159 ? 7.338 -74.399 59.492 1.00 17.32 159 PHE A CA 1
ATOM 1077 C C . PHE A 1 159 ? 6.061 -73.762 60.062 1.00 19.21 159 PHE A C 1
ATOM 1078 O O . PHE A 1 159 ? 4.952 -74.245 59.811 1.00 19.76 159 PHE A O 1
ATOM 1086 N N . ASN A 1 160 ? 6.219 -72.687 60.833 1.00 21.15 160 ASN A N 1
ATOM 1087 C CA . ASN A 1 160 ? 5.070 -71.996 61.427 1.00 18.96 160 ASN A CA 1
ATOM 1088 C C . ASN A 1 160 ? 4.264 -71.154 60.446 1.00 19.24 160 ASN A C 1
ATOM 1089 O O . ASN A 1 160 ? 3.197 -70.656 60.786 1.00 19.84 160 ASN A O 1
ATOM 1094 N N . GLU A 1 161 ? 4.766 -70.989 59.228 1.00 19.94 161 GLU A N 1
ATOM 1095 C CA . GLU A 1 161 ? 3.996 -70.314 58.198 1.00 23.72 161 GLU A CA 1
ATOM 1096 C C . GLU A 1 161 ? 2.622 -70.923 58.047 1.00 21.56 161 GLU A C 1
ATOM 1097 O O . GLU A 1 161 ? 2.464 -72.142 58.106 1.00 25.41 161 GLU A O 1
ATOM 1103 N N . GLY A 1 162 ? 1.621 -70.079 57.833 1.00 21.15 162 GLY A N 1
ATOM 1104 C CA . GLY A 1 162 ? 0.299 -70.602 57.580 1.00 24.04 162 GLY A CA 1
ATOM 1105 C C . GLY A 1 162 ? -0.828 -69.714 58.045 1.00 18.90 162 GLY A C 1
ATOM 1106 O O . GLY A 1 162 ? -0.651 -68.517 58.259 1.00 22.68 162 GLY A O 1
ATOM 1107 N N . GLN A 1 163 ? -1.989 -70.334 58.195 1.00 17.77 163 GLN A N 1
ATOM 1108 C CA . GLN A 1 163 ? -3.229 -69.638 58.478 1.00 20.54 163 GLN A CA 1
ATOM 1109 C C . GLN A 1 163 ? -3.708 -70.020 59.863 1.00 17.26 163 GLN A C 1
ATOM 1110 O O . GLN A 1 163 ? -4.033 -71.180 60.114 1.00 18.92 163 GLN A O 1
ATOM 1116 N N . TYR A 1 164 ? -3.745 -69.037 60.760 1.00 15.62 164 TYR A N 1
ATOM 1117 C CA . TYR A 1 164 ? -4.135 -69.247 62.150 1.00 16.20 164 TYR A CA 1
ATOM 1118 C C . TYR A 1 164 ? -5.499 -68.628 62.421 1.00 18.86 164 TYR A C 1
ATOM 1119 O O . TYR A 1 164 ? -5.681 -67.425 62.229 1.00 21.72 164 TYR A O 1
ATOM 1128 N N . ARG A 1 165 ? -6.460 -69.434 62.855 1.00 14.04 165 ARG A N 1
ATOM 1129 C CA . ARG A 1 165 ? -7.792 -68.909 63.103 1.00 13.36 165 ARG A CA 1
ATOM 1130 C C . ARG A 1 165 ? -8.023 -68.760 64.594 1.00 13.56 165 ARG A C 1
ATOM 1131 O O . ARG A 1 165 ? -7.720 -69.672 65.367 1.00 13.68 165 ARG A O 1
ATOM 1139 N N . ARG A 1 166 ? -8.558 -67.607 64.980 1.00 13.44 166 ARG A N 1
ATOM 1140 C CA . ARG A 1 166 ? -8.999 -67.357 66.344 1.00 12.72 166 ARG A CA 1
ATOM 1141 C C . ARG A 1 166 ? -10.512 -67.407 66.438 1.00 14.49 166 ARG A C 1
ATOM 1142 O O . ARG A 1 166 ? -11.202 -66.798 65.630 1.00 15.87 166 ARG A O 1
ATOM 1150 N N . LEU A 1 167 ? -11.011 -68.118 67.443 1.00 14.13 167 LEU A N 1
ATOM 1151 C CA . LEU A 1 167 ? -12.415 -68.087 67.840 1.00 13.86 167 LEU A CA 1
ATOM 1152 C C . LEU A 1 167 ? -12.522 -67.396 69.193 1.00 14.86 167 LEU A C 1
ATOM 1153 O O . LEU A 1 167 ? -11.887 -67.825 70.154 1.00 14.35 167 LEU A O 1
ATOM 1158 N N . VAL A 1 168 ? -13.309 -66.327 69.257 1.00 14.21 168 VAL A N 1
ATOM 1159 C CA . VAL A 1 168 ? -13.686 -65.707 70.524 1.00 13.70 168 VAL A CA 1
ATOM 1160 C C . VAL A 1 168 ? -15.189 -65.819 70.656 1.00 17.27 168 VAL A C 1
ATOM 1161 O O . VAL A 1 168 ? -15.926 -65.384 69.772 1.00 16.27 168 VAL A O 1
ATOM 1165 N N . SER A 1 169 ? -15.649 -66.409 71.747 1.00 14.17 169 SER A N 1
ATOM 1166 C CA . SER A 1 169 ? -17.079 -66.604 71.932 1.00 15.47 169 SER A CA 1
ATOM 1167 C C . SER A 1 169 ? -17.513 -66.020 73.274 1.00 15.08 169 SER A C 1
ATOM 1168 O O . SER A 1 169 ? -16.868 -66.241 74.300 1.00 14.95 169 SER A O 1
ATOM 1171 N N . VAL A 1 170 ? -18.581 -65.228 73.254 1.00 15.26 170 VAL A N 1
ATOM 1172 C CA . VAL A 1 170 ? -19.170 -64.691 74.479 1.00 16.42 170 VAL A CA 1
ATOM 1173 C C . VAL A 1 170 ? -20.665 -64.941 74.426 1.00 16.65 170 VAL A C 1
ATOM 1174 O O . VAL A 1 170 ? -21.321 -64.552 73.450 1.00 18.69 170 VAL A O 1
ATOM 1178 N N . ASP A 1 171 ? -21.185 -65.601 75.458 1.00 16.61 171 ASP A N 1
ATOM 1179 C CA . ASP A 1 171 ? -22.614 -65.900 75.580 1.00 17.35 171 ASP A CA 1
ATOM 1180 C C . ASP A 1 171 ? -23.148 -66.563 74.314 1.00 23.89 171 ASP A C 1
ATOM 1181 O O . ASP A 1 171 ? -24.257 -66.270 73.862 1.00 24.03 171 ASP A O 1
ATOM 1186 N N . GLY A 1 172 ? -22.341 -67.448 73.739 1.00 20.88 172 GLY A N 1
ATOM 1187 C CA . GLY A 1 172 ? -22.761 -68.229 72.589 1.00 21.27 172 GLY A CA 1
ATOM 1188 C C . GLY A 1 172 ? -22.646 -67.538 71.242 1.00 22.18 172 GLY A C 1
ATOM 1189 O O . GLY A 1 172 ? -22.981 -68.127 70.215 1.00 26.90 172 GLY A O 1
ATOM 1190 N N . VAL A 1 173 ? -22.175 -66.296 71.239 1.00 18.48 173 VAL A N 1
ATOM 1191 C CA . VAL A 1 173 ? -21.955 -65.561 70.000 1.00 19.05 173 VAL A CA 1
ATOM 1192 C C . VAL A 1 173 ? -20.490 -65.684 69.614 1.00 20.35 173 VAL A C 1
ATOM 1193 O O . VAL A 1 173 ? -19.605 -65.393 70.423 1.00 17.35 173 VAL A O 1
ATOM 1197 N N . ASN A 1 174 ? -20.234 -66.116 68.385 1.00 21.57 174 ASN A N 1
ATOM 1198 C CA . ASN A 1 174 ? -18.881 -66.421 67.932 1.00 18.87 174 ASN A CA 1
ATOM 1199 C C . ASN A 1 174 ? -18.291 -65.360 67.014 1.00 22.26 174 ASN A C 1
ATOM 1200 O O . ASN A 1 174 ? -18.939 -64.897 66.071 1.00 22.58 174 ASN A O 1
ATOM 1205 N N . ILE A 1 175 ? -17.050 -64.985 67.307 1.00 17.00 175 ILE A N 1
ATOM 1206 C CA . ILE A 1 175 ? -16.265 -64.082 66.469 1.00 17.16 175 ILE A CA 1
ATOM 1207 C C . ILE A 1 175 ? -15.075 -64.853 65.908 1.00 18.09 175 ILE A C 1
ATOM 1208 O O . ILE A 1 175 ? -14.320 -65.460 66.670 1.00 16.06 175 ILE A O 1
ATOM 1213 N N . LEU A 1 176 ? -14.910 -64.842 64.587 1.00 19.07 176 LEU A N 1
ATOM 1214 C CA . LEU A 1 176 ? -13.823 -65.576 63.939 1.00 16.29 176 LEU A CA 1
ATOM 1215 C C . LEU A 1 176 ? -12.875 -64.640 63.196 1.00 19.24 176 LEU A C 1
ATOM 1216 O O . LEU A 1 176 ? -13.304 -63.719 62.490 1.00 19.63 176 LEU A O 1
ATOM 1221 N N . THR A 1 177 ? -11.579 -64.892 63.341 1.00 17.82 177 THR A N 1
ATOM 1222 C CA . THR A 1 177 ? -10.561 -64.063 62.713 1.00 17.72 177 THR A CA 1
ATOM 1223 C C . THR A 1 177 ? -9.429 -64.919 62.198 1.00 17.35 177 THR A C 1
ATOM 1224 O O . THR A 1 177 ? -8.922 -65.770 62.919 1.00 16.58 177 THR A O 1
ATOM 1228 N N . ASP A 1 178 ? -9.036 -64.705 60.948 1.00 16.39 178 ASP A N 1
ATOM 1229 C CA . ASP A 1 178 ? -7.905 -65.427 60.375 1.00 16.86 178 ASP A CA 1
ATOM 1230 C C . ASP A 1 178 ? -6.659 -64.570 60.355 1.00 16.91 178 ASP A C 1
ATOM 1231 O O . ASP A 1 178 ? -6.712 -63.387 60.038 1.00 17.99 178 ASP A O 1
ATOM 1236 N N . PHE A 1 179 ? -5.536 -65.181 60.711 1.00 16.02 179 PHE A N 1
ATOM 1237 C CA . PHE A 1 179 ? -4.250 -64.512 60.707 1.00 16.25 179 PHE A CA 1
ATOM 1238 C C . PHE A 1 179 ? -3.328 -65.231 59.749 1.00 18.67 179 PHE A C 1
ATOM 1239 O O . PHE A 1 179 ? -3.021 -66.402 59.957 1.00 19.52 179 PHE A O 1
ATOM 1247 N N . MET A 1 180 ? -2.892 -64.536 58.703 1.00 17.05 180 MET A N 1
ATOM 1248 C CA . MET A 1 180 ? -1.916 -65.094 57.777 1.00 19.68 180 MET A CA 1
ATOM 1249 C C . MET A 1 180 ? -0.507 -64.782 58.255 1.00 16.92 180 MET A C 1
ATOM 1250 O O . MET A 1 180 ? -0.119 -63.621 58.393 1.00 19.05 180 MET A O 1
ATOM 1255 N N . VAL A 1 181 ? 0.245 -65.836 58.551 1.00 17.78 181 VAL A N 1
ATOM 1256 C CA . VAL A 1 181 ? 1.613 -65.682 58.995 1.00 17.35 181 VAL A CA 1
ATOM 1257 C C . VAL A 1 181 ? 2.542 -66.049 57.852 1.00 22.82 181 VAL A C 1
ATOM 1258 O O . VAL A 1 181 ? 2.640 -67.212 57.470 1.00 22.11 181 VAL A O 1
ATOM 1262 N N . ALA A 1 182 ? 3.201 -65.041 57.302 1.00 23.45 182 ALA A N 1
ATOM 1263 C CA . ALA A 1 182 ? 4.152 -65.264 56.226 1.00 30.46 182 ALA A CA 1
ATOM 1264 C C . ALA A 1 182 ? 5.560 -65.101 56.756 1.00 24.33 182 ALA A C 1
ATOM 1265 O O . ALA A 1 182 ? 5.890 -64.098 57.394 1.00 30.90 182 ALA A O 1
ATOM 1267 N N . LEU A 1 183 ? 6.383 -66.116 56.521 1.00 27.66 183 LEU A N 1
ATOM 1268 C CA . LEU A 1 183 ? 7.783 -66.056 56.901 1.00 29.58 183 LEU A CA 1
ATOM 1269 C C . LEU A 1 183 ? 8.617 -66.302 55.655 1.00 28.60 183 LEU A C 1
ATOM 1270 O O . LEU A 1 183 ? 8.495 -67.355 55.025 1.00 32.80 183 LEU A O 1
ATOM 1275 N N . PRO A 1 184 ? 9.463 -65.328 55.293 1.00 23.98 184 PRO A N 1
ATOM 1276 C CA . PRO A 1 184 ? 10.218 -65.423 54.035 1.00 36.19 184 PRO A CA 1
ATOM 1277 C C . PRO A 1 184 ? 11.070 -66.688 53.921 1.00 38.27 184 PRO A C 1
ATOM 1278 O O . PRO A 1 184 ? 11.681 -67.115 54.905 1.00 31.24 184 PRO A O 1
ATOM 1282 N N . GLU A 1 185 ? 11.097 -67.272 52.724 1.00 31.97 185 GLU A N 1
ATOM 1283 C CA . GLU A 1 185 ? 11.958 -68.414 52.431 1.00 31.05 185 GLU A CA 1
ATOM 1284 C C . GLU A 1 185 ? 13.413 -68.036 52.690 1.00 29.59 185 GLU A C 1
ATOM 1285 O O . GLU A 1 185 ? 13.826 -66.909 52.420 1.00 32.67 185 GLU A O 1
ATOM 1291 N N . GLY A 1 186 ? 14.179 -68.965 53.249 1.00 29.86 186 GLY A N 1
ATOM 1292 C CA . GLY A 1 186 ? 15.582 -68.707 53.534 1.00 31.63 186 GLY A CA 1
ATOM 1293 C C . GLY A 1 186 ? 15.887 -67.862 54.766 1.00 35.40 186 GLY A C 1
ATOM 1294 O O . GLY A 1 186 ? 17.060 -67.583 55.058 1.00 31.93 186 GLY A O 1
ATOM 1295 N N . GLN A 1 187 ? 14.847 -67.437 55.483 1.00 37.43 187 GLN A N 1
ATOM 1296 C CA . GLN A 1 187 ? 15.032 -66.704 56.738 1.00 40.79 187 GLN A CA 1
ATOM 1297 C C . GLN A 1 187 ? 14.634 -67.626 57.899 1.00 31.30 187 GLN A C 1
ATOM 1298 O O . GLN A 1 187 ? 13.487 -68.082 57.952 1.00 28.00 187 GLN A O 1
ATOM 1304 N N . GLU A 1 188 ? 15.550 -67.930 58.820 1.00 26.75 188 GLU A N 1
ATOM 1305 C CA . GLU A 1 188 ? 15.128 -68.647 60.028 1.00 24.27 188 GLU A CA 1
ATOM 1306 C C . GLU A 1 188 ? 16.022 -68.348 61.219 1.00 19.60 188 GLU A C 1
ATOM 1307 O O . GLU A 1 188 ? 17.238 -68.252 61.112 1.00 25.41 188 GLU A O 1
ATOM 1313 N N . CYS A 1 189 ? 15.402 -68.215 62.381 1.00 17.34 189 CYS A N 1
ATOM 1314 C CA . CYS A 1 189 ? 16.168 -67.960 63.582 1.00 22.20 189 CYS A CA 1
ATOM 1315 C C . CYS A 1 189 ? 17.029 -69.170 63.948 1.00 17.55 189 CYS A C 1
ATOM 1316 O O . CYS A 1 189 ? 16.536 -70.297 63.994 1.00 20.28 189 CYS A O 1
ATOM 1319 N N . PRO A 1 190 ? 18.331 -68.939 64.179 1.00 18.66 190 PRO A N 1
ATOM 1320 C CA . PRO A 1 190 ? 19.241 -70.043 64.494 1.00 21.12 190 PRO A CA 1
ATOM 1321 C C . PRO A 1 190 ? 18.838 -70.816 65.743 1.00 19.95 190 PRO A C 1
ATOM 1322 O O . PRO A 1 190 ? 19.147 -72.001 65.822 1.00 24.40 190 PRO A O 1
ATOM 1326 N N . PHE A 1 191 ? 18.147 -70.182 66.689 1.00 19.52 191 PHE A N 1
ATOM 1327 C CA . PHE A 1 191 ? 17.757 -70.915 67.889 1.00 18.12 191 PHE A CA 1
ATOM 1328 C C . PHE A 1 191 ? 16.260 -71.223 67.916 1.00 17.64 191 PHE A C 1
ATOM 1329 O O . PHE A 1 191 ? 15.719 -71.594 68.952 1.00 17.43 191 PHE A O 1
ATOM 1337 N N . ALA A 1 192 ? 15.595 -71.104 66.770 1.00 16.78 192 ALA A N 1
ATOM 1338 C CA . ALA A 1 192 ? 14.182 -71.482 66.672 1.00 16.64 192 ALA A CA 1
ATOM 1339 C C . ALA A 1 192 ? 13.925 -72.895 67.190 1.00 17.26 192 ALA A C 1
ATOM 1340 O O . ALA A 1 192 ? 14.731 -73.804 66.974 1.00 20.46 192 ALA A O 1
ATOM 1342 N N . ARG A 1 193 ? 12.801 -73.087 67.875 1.00 16.73 193 ARG A N 1
ATOM 1343 C CA . ARG A 1 193 ? 12.429 -74.418 68.340 1.00 20.42 193 ARG A CA 1
ATOM 1344 C C . ARG A 1 193 ? 11.933 -75.280 67.185 1.00 22.69 193 ARG A C 1
ATOM 1345 O O . ARG A 1 193 ? 10.819 -75.093 66.695 1.00 21.92 193 ARG A O 1
ATOM 1353 N N . VAL A 1 194 ? 12.755 -76.232 66.760 1.00 19.57 194 VAL A N 1
ATOM 1354 C CA . VAL A 1 194 ? 12.387 -77.098 65.647 1.00 21.72 194 VAL A CA 1
ATOM 1355 C C . VAL A 1 194 ? 12.401 -78.569 66.038 1.00 28.87 194 VAL A C 1
ATOM 1356 O O . VAL A 1 194 ? 11.950 -79.418 65.269 1.00 27.96 194 VAL A O 1
ATOM 1360 N N . ASP A 1 195 ? 12.896 -78.867 67.235 1.00 26.68 195 ASP A N 1
ATOM 1361 C CA . ASP A 1 195 ? 13.043 -80.255 67.663 1.00 32.63 195 ASP A CA 1
ATOM 1362 C C . ASP A 1 195 ? 11.698 -80.949 67.883 1.00 30.34 195 ASP A C 1
ATOM 1363 O O . ASP A 1 195 ? 11.474 -82.050 67.375 1.00 37.06 195 ASP A O 1
ATOM 1368 N N . GLN A 1 196 ? 10.801 -80.305 68.622 1.00 24.76 196 GLN A N 1
ATOM 1369 C CA . GLN A 1 196 ? 9.506 -80.907 68.926 1.00 26.35 196 GLN A CA 1
ATOM 1370 C C . GLN A 1 196 ? 8.638 -81.016 67.675 1.00 26.78 196 GLN A C 1
ATOM 1371 O O . GLN A 1 196 ? 7.825 -81.934 67.547 1.00 30.76 196 GLN A O 1
ATOM 1377 N N . HIS A 1 197 ? 8.808 -80.079 66.750 1.00 25.21 197 HIS A N 1
ATOM 1378 C CA . HIS A 1 197 ? 8.038 -80.114 65.518 1.00 26.01 197 HIS A CA 1
ATOM 1379 C C . HIS A 1 197 ? 8.425 -81.338 64.699 1.00 29.88 197 HIS A C 1
ATOM 1380 O O . HIS A 1 197 ? 7.569 -81.990 64.112 1.00 26.27 197 HIS A O 1
ATOM 1387 N N . ARG A 1 198 ? 9.714 -81.664 64.679 1.00 28.46 198 ARG A N 1
ATOM 1388 C CA . ARG A 1 198 ? 10.177 -82.818 63.910 1.00 32.86 198 ARG A CA 1
ATOM 1389 C C . ARG A 1 198 ? 9.531 -84.113 64.406 1.00 31.94 198 ARG A C 1
ATOM 1390 O O . ARG A 1 198 ? 9.216 -85.001 63.618 1.00 35.66 198 ARG A O 1
ATOM 1398 N N . THR A 1 199 ? 9.305 -84.201 65.711 1.00 34.47 199 THR A N 1
ATOM 1399 C CA . THR A 1 199 ? 8.722 -85.398 66.306 1.00 32.00 199 THR A CA 1
ATOM 1400 C C . THR A 1 199 ? 7.191 -85.418 66.244 1.00 36.76 199 THR A C 1
ATOM 1401 O O . THR A 1 199 ? 6.594 -86.437 65.899 1.00 37.59 199 THR A O 1
ATOM 1405 N N . TYR A 1 200 ? 6.556 -84.295 66.577 1.00 29.34 200 TYR A N 1
ATOM 1406 C CA . TYR A 1 200 ? 5.107 -84.282 66.782 1.00 25.91 200 TYR A CA 1
ATOM 1407 C C . TYR A 1 200 ? 4.315 -83.501 65.740 1.00 23.53 200 TYR A C 1
ATOM 1408 O O . TYR A 1 200 ? 3.091 -83.651 65.643 1.00 25.70 200 TYR A O 1
ATOM 1417 N N . LYS A 1 201 ? 5.009 -82.666 64.976 1.00 23.09 201 LYS A N 1
ATOM 1418 C CA . LYS A 1 201 ? 4.368 -81.788 64.003 1.00 20.37 201 LYS A CA 1
ATOM 1419 C C . LYS A 1 201 ? 3.200 -81.016 64.625 1.00 27.23 201 LYS A C 1
ATOM 1420 O O . LYS A 1 201 ? 3.288 -80.563 65.775 1.00 20.59 201 LYS A O 1
ATOM 1426 N N . PHE A 1 202 ? 2.105 -80.889 63.881 1.00 23.60 202 PHE A N 1
ATOM 1427 C CA . PHE A 1 202 ? 0.964 -80.086 64.320 1.00 21.52 202 PHE A CA 1
ATOM 1428 C C . PHE A 1 202 ? -0.174 -80.922 64.895 1.00 20.04 202 PHE A C 1
ATOM 1429 O O . PHE A 1 202 ? -1.204 -80.373 65.309 1.00 20.53 202 PHE A O 1
ATOM 1437 N N . GLY A 1 203 ? -0.003 -82.242 64.912 1.00 23.57 203 GLY A N 1
ATOM 1438 C CA . GLY A 1 203 ? -1.051 -83.144 65.350 1.00 21.09 203 GLY A CA 1
ATOM 1439 C C . GLY A 1 203 ? -2.045 -83.436 64.237 1.00 19.41 203 GLY A C 1
ATOM 1440 O O . GLY A 1 203 ? -1.851 -83.016 63.094 1.00 21.35 203 GLY A O 1
ATOM 1441 N N . ALA A 1 204 ? -3.110 -84.152 64.585 1.00 21.76 204 ALA A N 1
ATOM 1442 C CA . ALA A 1 204 ? -4.134 -84.520 63.615 1.00 20.32 204 ALA A CA 1
ATOM 1443 C C . ALA A 1 204 ? -4.859 -83.291 63.098 1.00 22.52 204 ALA A C 1
ATOM 1444 O O . ALA A 1 204 ? -4.792 -82.215 63.690 1.00 21.46 204 ALA A O 1
ATOM 1446 N N . CYS A 1 205 ? -5.555 -83.464 61.983 1.00 21.50 205 CYS A N 1
ATOM 1447 C CA . CYS A 1 205 ? -6.312 -82.390 61.374 1.00 19.13 205 CYS A CA 1
ATOM 1448 C C . CYS A 1 205 ? -7.781 -82.802 61.352 1.00 24.48 205 CYS A C 1
ATOM 1449 O O . CYS A 1 205 ? -8.100 -83.947 61.032 1.00 24.80 205 CYS A O 1
ATOM 1452 N N . TRP A 1 206 ? -8.672 -81.880 61.697 1.00 20.04 206 TRP A N 1
ATOM 1453 C CA . TRP A 1 206 ? -10.068 -82.226 61.940 1.00 21.43 206 TRP A CA 1
ATOM 1454 C C . TRP A 1 206 ? -11.001 -81.433 61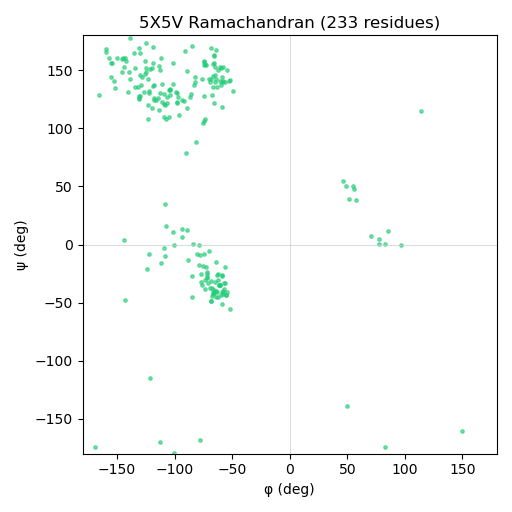.036 1.00 24.48 206 TRP A C 1
ATOM 1455 O O . TRP A 1 206 ? -10.886 -80.213 60.915 1.00 21.58 206 TRP A O 1
ATOM 1466 N N . SER A 1 207 ? -11.922 -82.129 60.380 1.00 22.98 207 SER A N 1
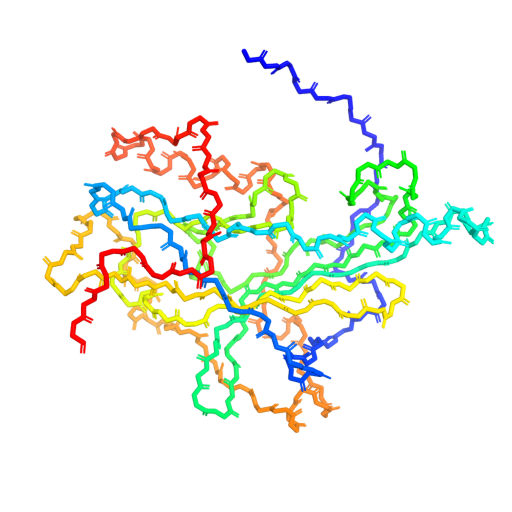ATOM 1467 C CA . SER A 1 207 ? -12.893 -81.445 59.537 1.00 22.01 207 SER A CA 1
ATOM 1468 C C . SER A 1 207 ? -14.087 -80.962 60.360 1.00 26.16 207 SER A C 1
ATOM 1469 O O . SER A 1 207 ? -14.231 -81.327 61.527 1.00 25.21 207 SER A O 1
ATOM 1472 N N . ASP A 1 208 ? -14.943 -80.155 59.740 1.00 28.70 208 ASP A N 1
ATOM 1473 C CA . ASP A 1 208 ? -16.136 -79.645 60.410 1.00 32.08 208 ASP A CA 1
ATOM 1474 C C . ASP A 1 208 ? -16.992 -80.784 60.962 1.00 29.53 208 ASP A C 1
ATOM 1475 O O . ASP A 1 208 ? -17.473 -80.721 62.093 1.00 28.85 208 ASP A O 1
ATOM 1480 N N . ASP A 1 209 ? -17.164 -81.837 60.168 1.00 34.59 209 ASP A N 1
ATOM 1481 C CA . ASP A 1 209 ? -17.955 -82.982 60.604 1.00 37.11 209 ASP A CA 1
ATOM 1482 C C . ASP A 1 209 ? -17.350 -83.638 61.841 1.00 33.75 209 ASP A C 1
ATOM 1483 O O . ASP A 1 209 ? -18.074 -84.123 62.704 1.00 34.98 209 ASP A O 1
ATOM 1488 N N . SER A 1 210 ? -16.025 -83.643 61.940 1.00 30.65 210 SER A N 1
ATOM 1489 C CA . SER A 1 210 ? -15.388 -84.169 63.138 1.00 26.55 210 SER A CA 1
ATOM 1490 C C . SER A 1 210 ? -15.625 -83.279 64.349 1.00 25.00 210 SER A C 1
ATOM 1491 O O . SER A 1 210 ? -15.798 -83.777 65.448 1.00 25.96 210 SER A O 1
ATOM 1494 N N . PHE A 1 211 ? -15.626 -81.965 64.156 1.00 29.52 211 PHE A N 1
ATOM 1495 C CA . PHE A 1 211 ? -15.903 -81.067 65.271 1.00 26.24 211 PHE A CA 1
ATOM 1496 C C . PHE A 1 211 ? -17.354 -81.231 65.715 1.00 29.39 211 PHE A C 1
ATOM 1497 O O . PHE A 1 211 ? -17.653 -81.202 66.907 1.00 29.89 211 PHE A O 1
ATOM 1505 N N . LYS A 1 212 ? -18.249 -81.437 64.754 1.00 27.34 212 LYS A N 1
ATOM 1506 C CA . LYS A 1 212 ? -19.655 -81.677 65.070 1.00 32.66 212 LYS A CA 1
ATOM 1507 C C . LYS A 1 212 ? -19.872 -82.970 65.871 1.00 31.07 212 LYS A C 1
ATOM 1508 O O . LYS A 1 212 ? -20.672 -82.988 66.805 1.00 38.88 212 LYS A O 1
ATOM 1514 N N . ARG A 1 213 ? -19.168 -84.044 65.519 1.00 33.56 213 ARG A N 1
ATOM 1515 C CA . ARG A 1 213 ? -19.280 -85.290 66.275 1.00 35.92 213 ARG A CA 1
ATOM 1516 C C . ARG A 1 213 ? -18.598 -85.164 67.635 1.00 39.61 213 ARG A C 1
ATOM 1517 O O . ARG A 1 213 ? -18.949 -85.865 68.580 1.00 41.77 213 ARG A O 1
ATOM 1525 N N . GLY A 1 214 ? -17.621 -84.268 67.732 1.00 26.99 214 GLY A N 1
ATOM 1526 C CA . GLY A 1 214 ? -16.946 -84.041 68.995 1.00 27.89 214 GLY A CA 1
ATOM 1527 C C . GLY A 1 214 ? -15.479 -84.434 69.020 1.00 30.39 214 GLY A C 1
ATOM 1528 O O . GLY A 1 214 ? -15.119 -85.608 68.891 1.00 29.96 214 GLY A O 1
ATOM 1529 N N . VAL A 1 215 ? -14.626 -83.433 69.192 1.00 22.85 215 VAL A N 1
ATOM 1530 C CA . VAL A 1 215 ? -13.198 -83.646 69.351 1.00 24.25 215 VAL A CA 1
ATOM 1531 C C . VAL A 1 215 ? -12.837 -83.328 70.796 1.00 20.06 215 VAL A C 1
ATOM 1532 O O . VAL A 1 215 ? -12.883 -82.167 71.207 1.00 22.11 215 VAL A O 1
ATOM 1536 N N . ASP A 1 216 ? -12.502 -84.355 71.571 1.00 21.92 216 ASP A N 1
ATOM 1537 C CA . ASP A 1 216 ? -12.308 -84.184 73.010 1.00 19.91 216 ASP A CA 1
ATOM 1538 C C . ASP A 1 216 ? -11.100 -83.292 73.307 1.00 21.86 216 ASP A C 1
ATOM 1539 O O . ASP A 1 216 ? -9.976 -83.592 72.906 1.00 21.69 216 ASP A O 1
ATOM 1544 N N . VAL A 1 217 ? -11.346 -82.202 74.029 1.00 21.82 217 VAL A N 1
ATOM 1545 C CA . VAL A 1 217 ? -10.299 -81.243 74.379 1.00 20.17 217 VAL A CA 1
ATOM 1546 C C . VAL A 1 217 ? -9.083 -81.897 75.024 1.00 21.26 217 VAL A C 1
ATOM 1547 O O . VAL A 1 217 ? -7.952 -81.729 74.559 1.00 21.98 217 VAL A O 1
ATOM 1551 N N . MET A 1 218 ? -9.315 -82.641 76.099 1.00 21.70 218 MET A N 1
ATOM 1552 C CA . MET A 1 218 ? -8.206 -83.164 76.884 1.00 22.09 218 MET A CA 1
ATOM 1553 C C . MET A 1 218 ? -7.582 -84.417 76.272 1.00 24.31 218 MET A C 1
ATOM 1554 O O . MET A 1 218 ? -6.532 -84.871 76.722 1.00 28.12 218 MET A O 1
ATOM 1559 N N . ARG A 1 219 ? -8.207 -84.959 75.230 1.00 24.31 219 ARG A N 1
ATOM 1560 C CA . ARG A 1 219 ? -7.637 -86.106 74.541 1.00 24.76 219 ARG A CA 1
ATOM 1561 C C . ARG A 1 219 ? -6.437 -85.665 73.705 1.00 23.94 219 ARG A C 1
ATOM 1562 O O . ARG A 1 219 ? -5.482 -86.422 73.522 1.00 27.74 219 ARG A O 1
ATOM 1570 N N . PHE A 1 220 ? -6.470 -84.424 73.229 1.00 19.54 220 PHE A N 1
ATOM 1571 C CA . PHE A 1 220 ? -5.512 -83.972 72.224 1.00 21.59 220 PHE A CA 1
ATOM 1572 C C . PHE A 1 220 ? -4.728 -82.732 72.644 1.00 22.09 220 PHE A C 1
ATOM 1573 O O . PHE A 1 220 ? -3.655 -82.467 72.105 1.00 29.74 220 PHE A O 1
ATOM 1581 N N . LEU A 1 221 ? -5.264 -81.986 73.604 1.00 21.04 221 LEU A N 1
ATOM 1582 C CA . LEU A 1 221 ? -4.589 -80.804 74.124 1.00 17.86 221 LEU A CA 1
ATOM 1583 C C . LEU A 1 221 ? -4.151 -81.057 75.565 1.00 18.93 221 LEU A C 1
ATOM 1584 O O . LEU A 1 221 ? -4.668 -81.942 76.235 1.00 19.82 221 LEU A O 1
ATOM 1589 N N . THR A 1 222 ? -3.199 -80.261 76.035 1.00 18.09 222 THR A N 1
ATOM 1590 C CA . THR A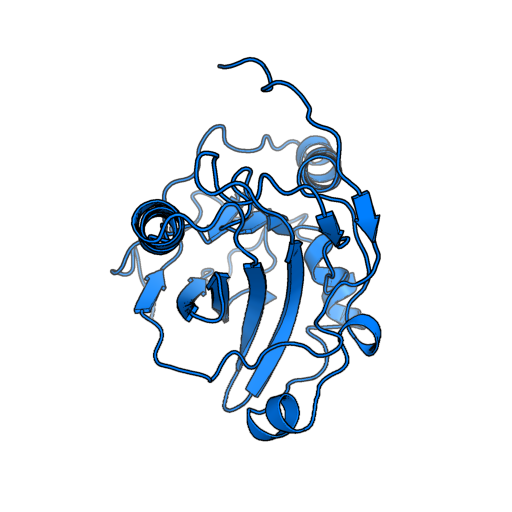 1 222 ? -2.572 -80.473 77.332 1.00 18.45 222 THR A CA 1
ATOM 1591 C C . THR A 1 222 ? -2.735 -79.259 78.239 1.00 14.62 222 THR A C 1
ATOM 1592 O O . TH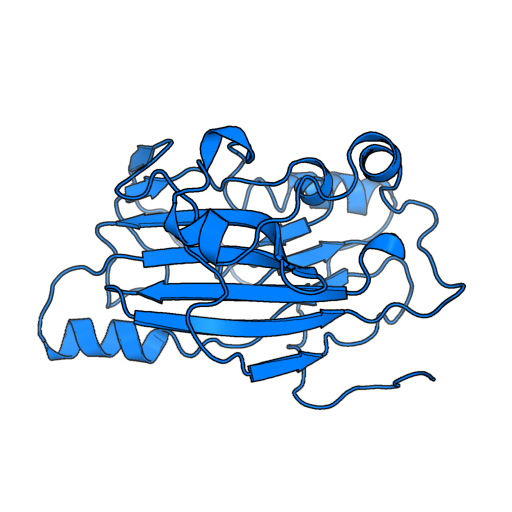R A 1 222 ? -2.463 -78.140 77.813 1.00 15.02 222 THR A O 1
ATOM 1596 N N . PRO A 1 223 ? -3.158 -79.472 79.495 1.00 15.57 223 PRO A N 1
ATOM 1597 C CA . PRO A 1 223 ? -3.289 -78.331 80.408 1.00 14.42 223 PRO A CA 1
ATOM 1598 C C . PRO A 1 223 ? -1.954 -77.631 80.610 1.00 16.98 223 PRO A C 1
ATOM 1599 O O . PRO A 1 223 ? -0.899 -78.266 80.715 1.00 16.54 223 PRO A O 1
ATOM 1603 N N . PHE A 1 224 ? -2.003 -76.309 80.662 1.00 15.92 224 PHE A N 1
ATOM 1604 C CA . PHE A 1 224 ? -0.787 -75.524 80.695 1.00 15.25 224 PHE A CA 1
ATOM 1605 C C . PHE A 1 224 ? -0.894 -74.367 81.673 1.00 11.96 224 PHE A C 1
ATOM 1606 O O . PHE A 1 224 ? -1.936 -74.149 82.303 1.00 15.22 224 PHE A O 1
ATOM 1614 N N . TYR A 1 225 ? 0.195 -73.618 81.796 1.00 12.48 225 TYR A N 1
ATOM 1615 C CA . TYR A 1 225 ? 0.204 -72.402 82.604 1.00 13.18 225 TYR A CA 1
ATOM 1616 C C . TYR A 1 225 ? -0.768 -71.362 82.086 1.00 11.09 225 TYR A C 1
ATOM 1617 O O . TYR A 1 225 ? -0.996 -71.264 80.870 1.00 12.52 225 TYR A O 1
ATOM 1626 N N . GLN A 1 226 ? -1.295 -70.550 82.993 1.00 10.25 226 GLN A N 1
ATOM 1627 C CA . GLN A 1 226 ? -1.998 -69.333 82.607 1.00 10.60 226 GLN A CA 1
ATOM 1628 C C . GLN A 1 226 ? -1.016 -68.378 81.912 1.00 9.14 226 GLN A C 1
ATOM 1629 O O . GLN A 1 226 ? 0.204 -68.569 81.965 1.00 10.43 226 GLN A O 1
ATOM 1635 N N . GLN A 1 227 ? -1.549 -67.336 81.279 1.00 10.84 227 GLN A N 1
ATOM 1636 C CA . GLN A 1 227 ? -0.734 -66.475 80.427 1.00 12.17 227 GLN A CA 1
ATOM 1637 C C . GLN A 1 227 ? 0.502 -65.863 81.110 1.00 10.60 227 GLN A C 1
ATOM 1638 O O . GLN A 1 227 ? 1.574 -65.860 80.517 1.00 10.81 227 GLN A O 1
ATOM 1644 N N . PRO A 1 228 ? 0.371 -65.355 82.354 1.00 10.82 228 PRO A N 1
ATOM 1645 C CA . PRO A 1 228 ? 1.587 -64.690 82.850 1.00 10.36 228 PRO A CA 1
ATOM 1646 C C . PRO A 1 228 ? 2.770 -65.650 83.119 1.00 11.20 228 PRO A C 1
ATOM 1647 O O . PRO A 1 228 ? 3.866 -65.358 82.626 1.00 10.88 228 PRO A O 1
ATOM 1651 N N . PRO A 1 229 ? 2.573 -66.774 83.835 1.00 11.39 229 PRO A N 1
ATOM 1652 C CA . PRO A 1 229 ? 3.738 -67.673 83.935 1.00 9.60 229 PRO A CA 1
ATOM 1653 C C . PRO A 1 229 ? 4.155 -68.280 82.585 1.00 10.26 229 PRO A C 1
ATOM 1654 O O . PRO A 1 229 ? 5.343 -68.503 82.341 1.00 10.75 229 PRO A O 1
ATOM 1658 N N . HIS A 1 230 ? 3.195 -68.518 81.698 1.00 9.69 230 HIS A N 1
ATOM 1659 C CA . HIS A 1 230 ? 3.537 -69.023 80.373 1.00 10.44 230 HIS A CA 1
ATOM 1660 C C . HIS A 1 230 ? 4.471 -68.054 79.654 1.00 10.51 230 HIS A C 1
ATOM 1661 O O . HIS A 1 230 ? 5.519 -68.451 79.134 1.00 11.12 230 HIS A O 1
ATOM 1668 N N . ARG A 1 231 ? 4.080 -66.788 79.614 1.00 9.20 231 ARG A N 1
ATOM 1669 C CA A ARG A 1 231 ? 4.939 -65.756 79.049 0.60 10.60 231 ARG A CA 1
ATOM 1670 C CA B ARG A 1 231 ? 4.938 -65.749 79.054 0.40 10.55 231 ARG A CA 1
ATOM 1671 C C . ARG A 1 231 ? 6.341 -65.789 79.652 1.00 12.10 231 ARG A C 1
ATOM 1672 O O . ARG A 1 231 ? 7.337 -65.711 78.927 1.00 11.73 231 ARG A O 1
ATOM 1687 N N . GLU A 1 232 ? 6.426 -65.901 80.979 1.00 9.96 232 GLU A N 1
ATOM 1688 C CA . GLU A 1 232 ? 7.747 -65.852 81.598 1.00 9.17 232 GLU A CA 1
ATOM 1689 C C . GLU A 1 232 ? 8.584 -67.092 81.350 1.00 10.44 232 GLU A C 1
ATOM 1690 O O . GLU A 1 232 ? 9.800 -66.988 81.260 1.00 11.99 232 GLU A O 1
ATOM 1696 N N . VAL A 1 233 ? 7.951 -68.245 81.171 1.00 10.95 233 VAL A N 1
ATOM 1697 C CA . VAL A 1 233 ? 8.719 -69.431 80.821 1.00 11.83 233 VAL A CA 1
ATOM 1698 C C . VAL A 1 233 ? 9.329 -69.288 79.407 1.00 12.14 233 VAL A C 1
ATOM 1699 O O . VAL A 1 233 ? 10.519 -69.575 79.201 1.00 13.27 233 VAL A O 1
ATOM 1703 N N . VAL A 1 234 ? 8.544 -68.798 78.447 1.00 10.26 234 VAL A N 1
ATOM 1704 C CA . VAL A 1 234 ? 9.072 -68.566 77.105 1.00 10.84 234 VAL A CA 1
ATOM 1705 C C . VAL A 1 234 ? 10.116 -67.441 77.129 1.00 10.47 234 VAL A C 1
ATOM 1706 O O . VAL A 1 234 ? 11.166 -67.543 76.478 1.00 12.28 234 VAL A O 1
ATOM 1710 N N . ASN A 1 235 ? 9.840 -66.390 77.902 1.00 10.38 235 ASN A N 1
ATOM 1711 C CA . ASN A 1 235 ? 10.755 -65.264 78.040 1.00 11.71 235 ASN A CA 1
ATOM 1712 C C . ASN A 1 235 ? 12.122 -65.704 78.572 1.00 11.71 235 ASN A C 1
ATOM 1713 O O . ASN A 1 235 ? 13.161 -65.223 78.132 1.00 13.81 235 ASN A O 1
ATOM 1718 N N . TYR A 1 236 ? 12.130 -66.615 79.536 1.00 10.83 236 TYR A N 1
ATOM 1719 C CA . TYR A 1 236 ? 13.404 -67.102 80.049 1.00 12.13 236 TYR A CA 1
ATOM 1720 C C . TYR A 1 236 ? 14.280 -67.724 78.953 1.00 11.71 236 TYR A C 1
ATOM 1721 O O . TYR A 1 236 ? 15.484 -67.472 78.899 1.00 12.57 236 TYR A O 1
ATOM 1730 N N . TRP A 1 237 ? 13.668 -68.514 78.077 1.00 11.44 237 TRP A N 1
ATOM 1731 C CA . TRP A 1 237 ? 14.384 -69.115 76.959 1.00 12.13 237 TRP A CA 1
ATOM 1732 C C . TRP A 1 237 ? 14.857 -68.054 75.967 1.00 13.28 237 TRP A C 1
ATOM 1733 O O . TRP A 1 237 ? 15.993 -68.093 75.483 1.00 14.26 237 TRP A O 1
ATOM 1744 N N . TYR A 1 238 ? 13.992 -67.094 75.670 1.00 11.68 238 TYR A N 1
ATOM 1745 C CA . TYR A 1 238 ? 14.316 -66.032 74.709 1.00 12.44 238 TYR A CA 1
ATOM 1746 C C . TYR A 1 238 ? 15.501 -65.208 75.213 1.00 13.97 238 TYR A C 1
ATOM 1747 O O . TYR A 1 238 ? 16.435 -64.918 74.468 1.00 15.26 238 TYR A O 1
ATOM 1756 N N . ARG A 1 239 ? 15.467 -64.857 76.495 1.00 12.20 239 ARG A N 1
ATOM 1757 C CA . ARG A 1 239 ? 16.511 -64.024 77.091 1.00 13.05 239 ARG A CA 1
ATOM 1758 C C . ARG A 1 239 ? 17.828 -64.773 77.247 1.00 14.87 239 ARG A C 1
ATOM 1759 O O . ARG A 1 239 ? 18.904 -64.174 77.133 1.00 18.01 239 ARG A O 1
ATOM 1767 N N . LYS A 1 240 ? 17.749 -66.073 77.511 1.00 13.61 240 LYS A N 1
ATOM 1768 C CA . LYS A 1 240 ? 18.948 -66.889 77.582 1.00 14.65 240 LYS A CA 1
ATOM 1769 C C . LYS A 1 240 ? 19.657 -66.898 76.229 1.00 18.63 240 LYS A C 1
ATOM 1770 O O . LYS A 1 240 ? 20.884 -66.989 76.162 1.00 17.72 240 LYS A O 1
ATOM 1776 N N . ASN A 1 241 ? 18.878 -66.784 75.156 1.00 14.63 241 ASN A N 1
ATOM 1777 C CA . ASN A 1 241 ? 19.439 -66.712 73.814 1.00 16.00 241 ASN A CA 1
ATOM 1778 C C . ASN A 1 241 ? 19.736 -65.274 73.417 1.00 18.35 241 ASN A C 1
ATOM 1779 O O . ASN A 1 241 ? 19.996 -64.991 72.243 1.00 21.39 241 ASN A O 1
ATOM 1784 N N . GLY A 1 242 ? 19.701 -64.375 74.396 1.00 16.72 242 GLY A N 1
ATOM 1785 C CA . GLY A 1 242 ? 20.174 -63.011 74.232 1.00 17.92 242 GLY A CA 1
ATOM 1786 C C . GLY A 1 242 ? 19.183 -62.019 73.664 1.00 17.78 242 GLY A C 1
ATOM 1787 O O . GLY A 1 242 ? 19.565 -60.903 73.299 1.00 22.99 242 GLY A O 1
ATOM 1788 N N . ARG A 1 243 ? 17.911 -62.398 73.590 1.00 14.99 243 ARG A N 1
ATOM 1789 C CA . ARG A 1 243 ? 16.905 -61.489 73.039 1.00 17.85 243 ARG A CA 1
ATOM 1790 C C . ARG A 1 243 ? 15.895 -61.004 74.077 1.00 16.47 243 ARG A C 1
ATOM 1791 O O . ARG A 1 243 ? 15.588 -61.706 75.041 1.00 15.51 243 ARG A O 1
ATOM 1799 N N . THR A 1 244 ? 15.376 -59.799 73.864 1.00 17.92 244 THR A N 1
ATOM 1800 C CA . THR A 1 244 ? 14.436 -59.168 74.780 1.00 17.23 244 THR A CA 1
ATOM 1801 C C . THR A 1 244 ? 13.059 -59.047 74.127 1.00 17.27 244 THR A C 1
ATOM 1802 O O . THR A 1 244 ? 12.958 -58.571 72.994 1.00 18.50 244 THR A O 1
ATOM 1806 N N . LEU A 1 245 ? 12.004 -59.472 74.818 1.00 17.70 245 LEU A N 1
ATOM 1807 C CA . LEU A 1 245 ? 10.658 -59.316 74.272 1.00 19.38 245 LEU A CA 1
ATOM 1808 C C . LEU A 1 245 ? 10.372 -57.841 74.037 1.00 20.85 245 LEU A C 1
ATOM 1809 O O . LEU A 1 245 ? 10.732 -57.001 74.861 1.00 21.54 245 LEU A O 1
ATOM 1814 N N . PRO A 1 246 ? 9.761 -57.520 72.889 1.00 18.56 246 PRO A N 1
ATOM 1815 C CA . PRO A 1 246 ? 9.330 -56.144 72.616 1.00 23.69 246 PRO A CA 1
ATOM 1816 C C . PRO A 1 246 ? 8.429 -55.581 73.716 1.00 21.55 246 PRO A C 1
ATOM 1817 O O . PRO A 1 246 ? 7.700 -56.324 74.376 1.00 20.88 246 PRO A O 1
ATOM 1821 N N . ARG A 1 247 ? 8.492 -54.267 73.911 1.00 26.95 247 ARG A N 1
ATOM 1822 C CA . ARG A 1 247 ? 7.663 -53.600 74.904 1.00 30.05 247 ARG A CA 1
ATOM 1823 C C . ARG A 1 247 ? 6.243 -53.445 74.377 1.00 26.52 247 ARG A C 1
ATOM 1824 O O . ARG A 1 247 ? 5.291 -53.358 75.148 1.00 31.09 247 ARG A O 1
ATOM 1832 N N . ALA A 1 248 ? 6.110 -53.422 73.056 1.00 24.28 248 ALA A N 1
ATOM 1833 C CA . ALA A 1 248 ? 4.801 -53.317 72.425 1.00 28.95 248 ALA A CA 1
ATOM 1834 C C . ALA A 1 248 ? 4.771 -54.105 71.123 1.00 25.57 248 ALA A C 1
ATOM 1835 O O . ALA A 1 248 ? 5.815 -54.402 70.543 1.00 24.08 248 ALA A O 1
ATOM 1837 N N . TYR A 1 249 ? 3.565 -54.434 70.673 1.00 28.69 249 TYR A N 1
ATOM 1838 C CA . TYR A 1 249 ? 3.373 -55.226 69.466 1.00 25.22 249 TYR A CA 1
ATOM 1839 C C . TYR A 1 249 ? 2.343 -54.570 68.558 1.00 30.51 249 TYR A C 1
ATOM 1840 O O . TYR A 1 249 ? 1.239 -54.246 68.990 1.00 35.60 249 TYR A O 1
ATOM 1849 N N . ALA A 1 250 ? 2.702 -54.375 67.299 1.00 24.29 250 ALA A N 1
ATOM 1850 C CA . ALA A 1 250 ? 1.775 -53.755 66.368 1.00 29.47 250 ALA A CA 1
ATOM 1851 C C . ALA A 1 250 ? 0.803 -54.793 65.813 1.00 23.59 250 ALA A C 1
ATOM 1852 O O . ALA A 1 250 ? 1.193 -55.918 65.476 1.00 23.08 250 ALA A O 1
ATOM 1854 N N . ALA A 1 251 ? -0.465 -54.408 65.725 1.00 18.55 251 ALA A N 1
ATOM 1855 C CA . ALA A 1 251 ? -1.516 -55.314 65.288 1.00 18.07 251 ALA A CA 1
ATOM 1856 C C . ALA A 1 251 ? -1.348 -55.745 63.840 1.00 18.97 251 ALA A C 1
ATOM 1857 O O . ALA A 1 251 ? -0.764 -55.028 63.018 1.00 20.68 251 ALA A O 1
ATOM 1859 N N . ALA A 1 252 ? -1.872 -56.927 63.550 1.00 16.28 252 ALA A N 1
ATOM 1860 C CA . ALA A 1 252 ? -1.961 -57.432 62.186 1.00 14.40 252 ALA A CA 1
ATOM 1861 C C . ALA A 1 252 ? -2.801 -56.467 61.355 1.00 19.97 252 ALA A C 1
ATOM 1862 O O . ALA A 1 252 ? -3.682 -55.784 61.881 1.00 20.50 252 ALA A O 1
ATOM 1864 N N . THR A 1 253 ? -2.522 -56.423 60.058 1.00 17.70 253 THR A N 1
ATOM 1865 C CA . THR A 1 253 ? -3.170 -55.481 59.144 1.00 18.56 253 THR A CA 1
ATOM 1866 C C . THR A 1 253 ? -4.051 -56.217 58.132 1.00 18.20 253 THR A C 1
ATOM 1867 O O . THR A 1 253 ? -3.798 -57.373 57.809 1.00 18.84 253 THR A O 1
ATOM 1871 N N . PRO A 1 254 ? -5.093 -55.541 57.607 1.00 18.07 254 PRO A N 1
ATOM 1872 C CA . PRO A 1 254 ? -5.951 -56.204 56.619 1.00 20.28 254 PRO A CA 1
ATOM 1873 C C . PRO A 1 254 ? -5.252 -56.362 55.263 1.00 20.02 254 PRO A C 1
ATOM 1874 O O . PRO A 1 254 ? -5.650 -57.198 54.451 1.00 25.14 254 PRO A O 1
ATOM 1878 N N . TYR A 1 255 ? -4.213 -55.562 55.045 1.00 19.76 255 TYR A N 1
ATOM 1879 C CA . TYR A 1 255 ? -3.376 -55.669 53.857 1.00 19.06 255 TYR A CA 1
ATOM 1880 C C . TYR A 1 255 ? -2.074 -56.392 54.173 1.00 22.12 255 TYR A C 1
ATOM 1881 O O . TYR A 1 255 ? -1.628 -56.410 55.322 1.00 19.66 255 TYR A O 1
ATOM 1890 N N . ALA A 1 256 ? -1.456 -56.978 53.157 1.00 21.30 256 ALA A N 1
ATOM 1891 C CA . ALA A 1 256 ? -0.148 -57.580 53.347 1.00 18.96 256 ALA A CA 1
ATOM 1892 C C . ALA A 1 256 ? 0.947 -56.526 53.275 1.00 24.12 256 ALA A C 1
ATOM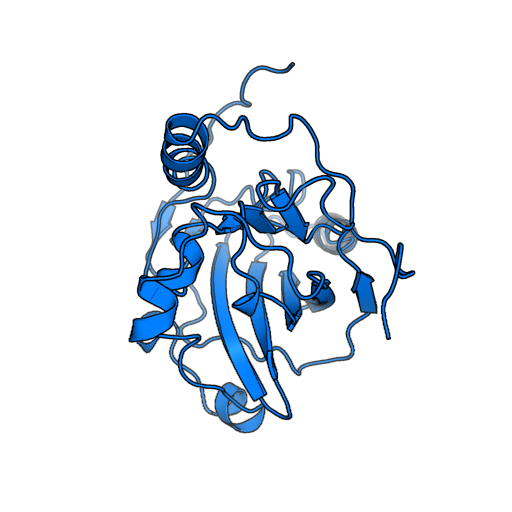 1893 O O . ALA A 1 256 ? 0.893 -55.607 52.448 1.00 22.44 256 ALA A O 1
ATOM 1895 N N . ILE A 1 257 ? 1.932 -56.658 54.154 1.00 22.47 257 ILE A N 1
ATOM 1896 C CA . ILE A 1 257 ? 3.121 -55.823 54.127 1.00 22.13 257 ILE A CA 1
ATOM 1897 C C . ILE A 1 257 ? 4.278 -56.631 53.553 1.00 28.13 257 ILE A C 1
ATOM 1898 O O . ILE A 1 257 ? 4.538 -57.752 53.994 1.00 25.58 257 ILE A O 1
ATOM 1903 N N . ASP A 1 258 ? 4.956 -56.068 52.555 1.00 23.06 258 ASP A N 1
ATOM 1904 C CA . ASP A 1 258 ? 6.064 -56.746 51.875 1.00 25.28 258 ASP A CA 1
ATOM 1905 C C . ASP A 1 258 ? 5.761 -58.183 51.434 1.00 30.26 258 ASP A C 1
ATOM 1906 O O . ASP A 1 258 ? 6.550 -59.093 51.718 1.00 27.97 258 ASP A O 1
ATOM 1911 N N . PRO A 1 259 ? 4.635 -58.398 50.731 1.00 25.24 259 PRO A N 1
ATOM 1912 C CA . PRO A 1 259 ? 4.276 -59.766 50.339 1.00 26.55 259 PRO A CA 1
ATOM 1913 C C . PRO A 1 259 ? 5.236 -60.380 49.326 1.00 36.49 259 PRO A C 1
ATOM 1914 O O . PRO A 1 259 ? 5.906 -59.665 48.581 1.00 36.84 259 PRO A O 1
ATOM 1918 N N . ALA A 1 260 ? 5.298 -61.705 49.302 1.00 37.78 260 ALA A N 1
ATOM 1919 C CA . ALA A 1 260 ? 6.143 -62.399 48.339 1.00 45.33 260 ALA A CA 1
ATOM 1920 C C . ALA A 1 260 ? 5.328 -62.936 47.163 1.00 47.36 260 ALA A C 1
ATOM 1921 O O . ALA A 1 260 ? 4.119 -62.711 47.084 1.00 46.07 260 ALA A O 1
ATOM 1923 N N . ARG A 1 261 ? 6.038 -63.595 46.245 1.00 66.87 261 ARG A N 1
ATOM 1924 C CA . ARG A 1 261 ? 5.506 -64.502 45.220 1.00 68.48 261 ARG A CA 1
ATOM 1925 C C . ARG A 1 261 ? 3.999 -64.771 45.273 1.00 71.91 261 ARG A C 1
ATOM 1926 O O . ARG A 1 261 ? 3.375 -65.105 44.259 1.00 71.99 261 ARG A O 1
#

Solvent-accessible surface area: 12608 Å² total; per-residue (Å²): 197,127,183,118,108,112,103,56,128,93,87,86,36,156,68,37,104,42,76,48,3,26,26,0,59,89,31,132,22,100,71,51,51,13,94,54,41,174,40,39,11,9,18,3,9,0,40,11,104,19,103,13,75,163,23,11,91,92,0,48,77,124,206,95,108,40,4,131,4,25,0,0,2,0,12,30,42,148,59,24,0,32,8,0,3,5,1,5,0,8,39,0,53,8,161,73,122,21,2,78,1,142,95,16,2,13,2,1,0,43,54,14,2,2,46,6,0,0,2,13,152,89,20,9,4,0,5,0,0,0,4,1,64,49,0,68,30,50,1,25,1,1,0,2,1,35,50,73,63,36,16,7,5,0,62,5,76,9,78,132,83,92,82,3,130,45,10,65,57,68,58,24,198,98,122,110,40,28,56,45,30,46,44,107,25,10,155,148,12,0,50,3,76,143,62,6,59,45,53,122,19,17,83,59,1,77,91,74,2,15,134,30,2,136,138,56,63,74,95,12,53,249,84,59,59,47,7,12,93,129,43,51,122,99,98,266

Sequence (236 aa):
PTFPPPAYPYTESWQLTLTTVPSPFVGPADVYHTRPLEDPCGVVALISDPQVDRLLNEAVAHRRPTYRAHVAWYRIADGCAHLLYFIEYADCDPRQVFGRCRRRTTPMWWTPSADYMFPTEDELGLLMVAPGRFNEGQYRRLVSVDGVNILTDFMVALPEGQECPFARVDQHRTYKFGACWSDDSFKRGVDVMRFLTPFYQQPPHRREVVNYWYRKNGRTLPRAYAAATPYAIDPAR

GO terms:
  GO:0046718 symbiont entry into host cell (P, IDA)
  GO:0048018 receptor ligand activity (F, IDA)

Foldseek 3Di:
DDDDDDDDAAAEAADDDDQFDADLVPDDAQEFEWAADPALQAKTKQDDDLVCLVVLVVCVVVVPQFKWKKKFKWFDDVQWTFGAKIKIATQHGSVDQPPRGRYIYQIWGPVLQLLAKFADPSRQIMMGGQAAQLPFGKMKMWIDMRRDIGIYIYGYHYDPPGGDPPHRCVVCVVCNRHDIGHSVRSVVGDGRVVRTHGDDDRPVSVVSNQVVSVVVPDHHDPDGDHTGSDDDPDDD

Radius of gyration: 17.5 Å; Cα contacts (8 Å, |Δi|>4): 482; chains: 1; bounding box: 50×38×48 Å

InterPro domains:
  IPR002896 Herpesvirus glycoprotein D/GG/GX domain [PF01537] (63-181)
  IPR036179 Immunoglobulin-like domain superfamily [SSF48726] (2-259)

Organism: Suid herpesvirus 1 (strain Rice) (NCBI:txid10350)